Protein AF-A0A759P3F9-F1 (afdb_monomer_lite)

Foldseek 3Di:
DVVLLVLLLVLLQVLLVLCVVLFVQLNVLSNVCNVCLVVCCDPDRNQVSLLVSNLVSLVRGPLLVPALVSLLSLLLSLLVSLVDPSLDQDDDDPPDDPVRNVSSVSSNSSSLSSLVSSLVVSLVSVVVFDFQDPDPDPPPDDDPDDDDDDDPDPPDDDPVVPPPPPPPVPRHGDALVSLVSSLVSSVVSLVVVLVVDPDPVVNVVSVVSNVVSVVVSVVRNVSHDDDDDDDDPDDDQLLVVCCVPVVDSVCSVVVCVVDVDDDDD

Sequence (265 aa):
QNDVIADAASMLGDVADAFRMVDSGVSAAMRLLQGDLSVILMPPGAASDFVNALQKAWRSGDRLRGSTSDLVTMIKTMSGITLDPGLSPRGTWPTDSGSAAKQKMQRNMIAAAIRTTAISTAVHAVTTLKQPRDVPDVRGVNQPAGTGSDSDIITVMHPALDGVQTVGNGSSPPNYEDLKAIRTALNAAIDQEQLRIRDDVLFQQISVMRTDLNRDISARLAQVERTALRTPDDVLPALVLAATWYDDAGRESDILTRNPVPHPG

Radius of gyration: 24.23 Å; chains: 1; bounding box: 67×58×62 Å

Secondary structure (DSSP, 8-state):
-HHHHHHHHHHHHHHHHHHTTT-HHHHHHHHHHHHHHHHHTSTTSHHHHHHHHHHHHHHT-GGGGS-HHHHHHHHHHHHHHHT-GGGSPPPP-TTS-HHHHHHHHHHHHHHHHHHHHHHHHHHHHHHHSPPSS--S----SS----------------TTSTTS-------PPPPHHHHHHHHHHHHHHHHHHHTT---HHHHHHHHHHHHHHHHHHHHHHHHSPPP-----SS---HHHHHHHHHS-GGGHHHHHHH--SPP--

Organism: Salmonella enterica (NCBI:txid28901)

Structure (mmCIF, N/CA/C/O backbone):
data_AF-A0A759P3F9-F1
#
_entry.id   AF-A0A759P3F9-F1
#
loop_
_atom_site.group_PDB
_atom_site.id
_atom_site.type_symbol
_atom_site.label_atom_id
_atom_site.label_alt_id
_atom_site.label_comp_id
_atom_site.label_asym_id
_atom_site.label_entity_id
_atom_site.label_seq_id
_atom_site.pdbx_PDB_ins_code
_atom_site.Cartn_x
_atom_site.Cartn_y
_atom_site.Cartn_z
_atom_site.occupancy
_atom_site.B_iso_or_equiv
_atom_site.auth_seq_id
_atom_site.auth_comp_id
_atom_site.auth_asym_id
_atom_site.auth_atom_id
_atom_site.pdbx_PDB_model_num
ATOM 1 N N . GLN A 1 1 ? -12.397 -2.766 28.067 1.00 58.91 1 GLN A N 1
ATOM 2 C CA . GLN A 1 1 ? -11.221 -2.047 27.520 1.00 58.91 1 GLN A CA 1
ATOM 3 C C . GLN A 1 1 ? -10.032 -2.986 27.364 1.00 58.91 1 GLN A C 1
ATOM 5 O O . GLN A 1 1 ? -9.443 -2.966 26.294 1.00 58.91 1 GLN A O 1
ATOM 10 N N . ASN A 1 2 ? -9.746 -3.860 28.340 1.00 64.62 2 ASN A N 1
ATOM 11 C CA . ASN A 1 2 ? -8.693 -4.882 28.218 1.00 64.62 2 ASN A CA 1
ATOM 12 C C . ASN A 1 2 ? -8.802 -5.730 26.940 1.00 64.62 2 ASN A C 1
ATOM 14 O O . ASN A 1 2 ? -7.791 -5.950 26.285 1.00 64.62 2 ASN A O 1
ATOM 18 N N . ASP A 1 3 ? -10.013 -6.108 26.521 1.00 79.50 3 ASP A N 1
ATOM 19 C CA . ASP A 1 3 ? -10.189 -6.920 25.306 1.00 79.50 3 ASP A CA 1
ATOM 20 C C . ASP A 1 3 ? -9.876 -6.155 24.008 1.00 79.50 3 ASP A C 1
ATOM 22 O O . ASP A 1 3 ? -9.393 -6.737 23.045 1.00 79.50 3 ASP A O 1
ATOM 26 N N . VAL A 1 4 ? -10.081 -4.833 23.989 1.00 81.56 4 VAL A N 1
ATOM 27 C CA . VAL A 1 4 ? -9.766 -3.966 22.836 1.00 81.56 4 VAL A CA 1
ATOM 28 C C . VAL A 1 4 ? -8.261 -3.753 22.726 1.00 81.56 4 VAL A C 1
ATOM 30 O O . VAL A 1 4 ? -7.717 -3.757 21.627 1.00 81.56 4 VAL A O 1
ATOM 33 N N . ILE A 1 5 ? -7.585 -3.596 23.868 1.00 84.94 5 ILE A N 1
ATOM 34 C CA . ILE A 1 5 ? -6.123 -3.514 23.934 1.00 84.94 5 ILE A CA 1
ATOM 35 C C . ILE A 1 5 ? -5.515 -4.851 23.502 1.00 84.94 5 ILE A C 1
ATOM 37 O O . ILE A 1 5 ? -4.568 -4.852 22.727 1.00 84.94 5 ILE A O 1
ATOM 41 N N . ALA A 1 6 ? -6.081 -5.982 23.933 1.00 85.56 6 ALA A N 1
ATOM 42 C CA . ALA A 1 6 ? -5.640 -7.307 23.503 1.00 85.56 6 ALA A CA 1
ATOM 43 C C . ALA A 1 6 ? -5.858 -7.533 21.995 1.00 85.56 6 ALA A C 1
ATOM 45 O O . ALA A 1 6 ? -4.952 -8.005 21.311 1.00 85.56 6 ALA A O 1
ATOM 46 N N . ASP A 1 7 ? -7.017 -7.134 21.457 1.00 86.75 7 ASP A N 1
ATOM 47 C CA . ASP A 1 7 ? -7.291 -7.159 20.016 1.00 86.75 7 ASP A CA 1
ATOM 48 C C . ASP A 1 7 ? -6.276 -6.300 19.240 1.00 86.75 7 ASP A C 1
ATOM 50 O O . ASP A 1 7 ? -5.720 -6.744 18.237 1.00 86.75 7 ASP A O 1
ATOM 54 N N . ALA A 1 8 ? -6.011 -5.076 19.707 1.00 86.38 8 ALA A N 1
ATOM 55 C CA . ALA A 1 8 ? -5.033 -4.170 19.108 1.00 86.38 8 ALA A CA 1
ATOM 56 C C . ALA A 1 8 ? -3.604 -4.719 19.181 1.00 86.38 8 ALA A C 1
ATOM 58 O O . ALA A 1 8 ? -2.865 -4.640 18.203 1.00 86.38 8 ALA A O 1
ATOM 59 N N . ALA A 1 9 ? -3.235 -5.318 20.312 1.00 88.62 9 ALA A N 1
ATOM 60 C CA . ALA A 1 9 ? -1.939 -5.943 20.517 1.00 88.62 9 ALA A CA 1
ATOM 61 C C . ALA A 1 9 ? -1.734 -7.133 19.577 1.00 88.62 9 ALA A C 1
ATOM 63 O O . ALA A 1 9 ? -0.655 -7.270 19.008 1.00 88.62 9 ALA A O 1
ATOM 64 N N . SER A 1 10 ? -2.771 -7.952 19.372 1.00 90.69 10 SER A N 1
ATOM 65 C CA . SER A 1 10 ? -2.749 -9.043 18.394 1.00 90.69 10 SER A CA 1
ATOM 66 C C . SER A 1 10 ? -2.538 -8.507 16.980 1.00 90.69 10 SER A C 1
ATOM 68 O O . SER A 1 10 ? -1.639 -8.970 16.293 1.00 90.69 10 SER A O 1
ATOM 70 N N . MET A 1 11 ? -3.305 -7.488 16.574 1.00 92.31 11 MET A N 1
ATOM 71 C CA . MET A 1 11 ? -3.185 -6.886 15.241 1.00 92.31 11 MET A CA 1
ATOM 72 C C . MET A 1 11 ? -1.795 -6.278 15.002 1.00 92.31 11 MET A C 1
ATOM 74 O O . MET A 1 11 ? -1.227 -6.453 13.929 1.00 92.31 11 MET A O 1
ATOM 78 N N . LEU A 1 12 ? -1.215 -5.589 15.992 1.00 90.75 12 LEU A N 1
ATOM 79 C CA . LEU A 1 12 ? 0.164 -5.090 15.900 1.00 90.75 12 LEU A CA 1
ATOM 80 C C . LEU A 1 12 ? 1.202 -6.220 15.898 1.00 90.75 12 LEU A C 1
ATOM 82 O O . LEU A 1 12 ? 2.243 -6.072 15.263 1.00 90.75 12 LEU A O 1
ATOM 86 N N . GLY A 1 13 ? 0.921 -7.338 16.571 1.00 91.56 13 GLY A N 1
ATOM 87 C CA . GLY A 1 13 ? 1.729 -8.555 16.514 1.00 91.56 13 GLY A CA 1
ATOM 88 C C . GLY A 1 13 ? 1.786 -9.138 15.104 1.00 91.56 13 GLY A C 1
ATOM 89 O O . GLY A 1 13 ? 2.881 -9.353 14.589 1.00 91.56 13 GLY A O 1
ATOM 90 N N . ASP A 1 14 ? 0.630 -9.276 14.447 1.00 91.00 14 ASP A N 1
ATOM 91 C CA . ASP A 1 14 ? 0.531 -9.755 13.060 1.00 91.00 14 ASP A CA 1
ATOM 92 C C . ASP A 1 14 ? 1.350 -8.857 12.110 1.00 91.00 14 ASP A C 1
ATOM 94 O O . ASP A 1 14 ? 2.124 -9.334 11.276 1.00 91.00 14 ASP A O 1
ATOM 98 N N . VAL A 1 15 ? 1.260 -7.531 12.294 1.00 89.31 15 VAL A N 1
ATOM 99 C CA . VAL A 1 15 ? 2.082 -6.557 11.557 1.00 89.31 15 VAL A CA 1
ATOM 100 C C . VAL A 1 15 ? 3.574 -6.725 11.860 1.00 89.31 15 VAL A C 1
ATOM 102 O O . VAL A 1 15 ? 4.395 -6.734 10.941 1.00 89.31 15 VAL A O 1
ATOM 105 N N . ALA A 1 16 ? 3.953 -6.846 13.132 1.00 89.88 16 ALA A N 1
ATOM 106 C CA . ALA A 1 16 ? 5.347 -6.995 13.535 1.00 89.88 16 ALA A CA 1
ATOM 107 C C . ALA A 1 16 ? 5.973 -8.275 12.969 1.00 89.88 16 ALA A C 1
ATOM 109 O O . ALA A 1 16 ? 7.148 -8.264 12.589 1.00 89.88 16 ALA A O 1
ATOM 110 N N . ASP A 1 17 ? 5.200 -9.356 12.894 1.00 90.12 17 ASP A N 1
ATOM 111 C CA . ASP A 1 17 ? 5.633 -10.636 12.347 1.00 90.12 17 ASP A CA 1
ATOM 112 C C . ASP A 1 17 ? 5.783 -10.581 10.825 1.00 90.12 17 ASP A C 1
ATOM 114 O O . ASP A 1 17 ? 6.806 -11.041 10.310 1.00 90.12 17 ASP A O 1
ATOM 118 N N . ALA A 1 18 ? 4.869 -9.912 10.112 1.00 87.75 18 ALA A N 1
ATOM 119 C CA . ALA A 1 18 ? 5.021 -9.640 8.680 1.00 87.75 18 ALA A CA 1
ATOM 120 C C . ALA A 1 18 ? 6.309 -8.852 8.368 1.00 87.75 18 ALA A C 1
ATOM 122 O O . ALA A 1 18 ? 6.951 -9.069 7.338 1.00 87.75 18 ALA A O 1
ATOM 123 N N . PHE A 1 19 ? 6.733 -7.976 9.285 1.00 86.75 19 PHE A N 1
ATOM 124 C CA . PHE A 1 19 ? 7.971 -7.209 9.159 1.00 86.75 19 PHE A CA 1
ATOM 125 C C . PHE A 1 19 ? 9.215 -7.883 9.735 1.00 86.75 19 PHE A C 1
ATOM 127 O O . PHE A 1 19 ? 10.318 -7.415 9.477 1.00 86.75 19 PHE A O 1
ATOM 134 N N . ARG A 1 20 ? 9.105 -8.998 10.457 1.00 87.31 20 ARG A N 1
ATOM 135 C CA . ARG A 1 20 ? 10.230 -9.574 11.214 1.00 87.31 20 ARG A CA 1
ATOM 136 C C . ARG A 1 20 ? 11.453 -9.913 10.359 1.00 87.31 20 ARG A C 1
ATOM 138 O O . ARG A 1 20 ? 12.580 -9.737 10.810 1.00 87.31 20 ARG A O 1
ATOM 145 N N . MET A 1 21 ? 11.231 -10.414 9.145 1.00 83.88 21 MET A N 1
ATOM 146 C CA . MET A 1 21 ? 12.299 -10.722 8.181 1.00 83.88 21 MET A CA 1
ATOM 147 C C . MET A 1 21 ? 12.539 -9.589 7.177 1.00 83.88 21 MET A C 1
ATOM 149 O O . MET A 1 21 ? 13.545 -9.591 6.470 1.00 83.88 21 MET A O 1
ATOM 153 N N . VAL A 1 22 ? 11.614 -8.629 7.108 1.00 83.31 22 VAL A N 1
ATOM 154 C CA . VAL A 1 22 ? 11.607 -7.567 6.101 1.00 83.31 22 VAL A CA 1
ATOM 155 C C . VAL A 1 22 ? 12.254 -6.304 6.635 1.00 83.31 22 VAL A C 1
ATOM 157 O O . VAL A 1 22 ? 13.088 -5.750 5.945 1.00 83.31 22 VAL A O 1
ATOM 160 N N . ASP A 1 23 ? 11.933 -5.853 7.843 1.00 84.31 23 ASP A N 1
ATOM 161 C CA . ASP A 1 23 ? 12.536 -4.684 8.481 1.00 84.31 23 ASP A CA 1
ATOM 162 C C . ASP A 1 23 ? 12.477 -4.834 10.010 1.00 84.31 23 ASP A C 1
ATOM 164 O O . ASP A 1 23 ? 11.413 -4.763 10.636 1.00 84.31 23 ASP A O 1
ATOM 168 N N . SER A 1 24 ? 13.643 -5.049 10.623 1.00 86.06 24 SER A N 1
ATOM 169 C CA . SER A 1 24 ? 13.759 -5.218 12.072 1.00 86.06 24 SER A CA 1
ATOM 170 C C . SER A 1 24 ? 13.406 -3.951 12.852 1.00 86.06 24 SER A C 1
ATOM 172 O O . SER A 1 24 ? 12.931 -4.068 13.980 1.00 86.06 24 SER A O 1
ATOM 174 N N . GLY A 1 25 ? 13.602 -2.763 12.271 1.00 84.56 25 GLY A N 1
ATOM 175 C CA . GLY A 1 25 ? 13.276 -1.478 12.888 1.00 84.56 25 GLY A CA 1
ATOM 176 C C . GLY A 1 25 ? 11.768 -1.259 12.992 1.00 84.56 25 GLY A C 1
ATOM 177 O O . GLY A 1 25 ? 11.270 -0.909 14.064 1.00 84.56 25 GLY A O 1
ATOM 178 N N . VAL A 1 26 ? 11.017 -1.554 11.924 1.00 85.12 26 VAL A N 1
ATOM 179 C CA . VAL A 1 26 ? 9.541 -1.537 11.953 1.00 85.12 26 VAL A CA 1
ATOM 180 C C . VAL A 1 26 ? 9.016 -2.608 12.908 1.00 85.12 26 VAL A C 1
ATOM 182 O O . VAL A 1 26 ? 8.188 -2.312 13.765 1.00 85.12 26 VAL A O 1
ATOM 185 N N . SER A 1 27 ? 9.521 -3.844 12.819 1.00 88.12 27 SER A N 1
ATOM 186 C CA . SER A 1 27 ? 9.087 -4.945 13.694 1.00 88.12 27 SER A CA 1
ATOM 187 C C . SER A 1 27 ? 9.303 -4.622 15.182 1.00 88.12 27 SER A C 1
ATOM 189 O O . SER A 1 27 ? 8.401 -4.808 16.003 1.00 88.12 27 SER A O 1
ATOM 191 N N . ALA A 1 28 ? 10.468 -4.068 15.537 1.00 88.19 28 ALA A N 1
ATOM 192 C CA . ALA A 1 28 ? 10.765 -3.637 16.900 1.00 88.19 28 ALA A CA 1
ATOM 193 C C . ALA A 1 28 ? 9.853 -2.489 17.353 1.00 88.19 28 ALA A C 1
ATOM 195 O O . ALA A 1 28 ? 9.310 -2.541 18.456 1.00 88.19 28 ALA A O 1
ATOM 196 N N . ALA A 1 29 ? 9.627 -1.485 16.503 1.00 87.38 29 ALA A N 1
ATOM 197 C CA . ALA A 1 29 ? 8.750 -0.371 16.837 1.00 87.38 29 ALA A CA 1
ATOM 198 C C . ALA A 1 29 ? 7.292 -0.805 17.032 1.00 87.38 29 ALA A C 1
ATOM 200 O O . ALA A 1 29 ? 6.650 -0.341 17.970 1.00 87.38 29 ALA A O 1
ATOM 201 N N . MET A 1 30 ? 6.782 -1.745 16.234 1.00 89.44 30 MET A N 1
ATOM 202 C CA . MET A 1 30 ? 5.432 -2.295 16.415 1.00 89.44 30 MET A CA 1
ATOM 203 C C . MET A 1 30 ? 5.282 -3.046 17.743 1.00 89.44 30 MET A C 1
ATOM 205 O O . MET A 1 30 ? 4.256 -2.914 18.408 1.00 89.44 30 MET A O 1
ATOM 209 N N . ARG A 1 31 ? 6.322 -3.764 18.187 1.00 88.94 31 ARG A N 1
ATOM 210 C CA . ARG A 1 31 ? 6.348 -4.402 19.517 1.00 88.94 31 ARG A CA 1
ATOM 211 C C . ARG A 1 31 ? 6.422 -3.391 20.659 1.00 88.94 31 ARG A C 1
ATOM 213 O O . ARG A 1 31 ? 5.829 -3.613 21.709 1.00 88.94 31 ARG A O 1
ATOM 220 N N . LEU A 1 32 ? 7.125 -2.276 20.463 1.00 89.69 32 LEU A N 1
ATOM 221 C CA . LEU A 1 32 ? 7.127 -1.178 21.432 1.00 89.69 32 LEU A CA 1
ATOM 222 C C . LEU A 1 32 ? 5.743 -0.532 21.528 1.00 89.69 32 LEU A C 1
ATOM 224 O O . LEU A 1 32 ? 5.233 -0.358 22.631 1.00 89.69 32 LEU A O 1
ATOM 228 N N . LEU A 1 33 ? 5.100 -0.263 20.386 1.00 88.38 33 LEU A N 1
ATOM 229 C CA . LEU A 1 33 ? 3.724 0.231 20.354 1.00 88.38 33 LEU A CA 1
ATOM 230 C C . LEU A 1 33 ? 2.762 -0.725 21.053 1.00 88.38 33 LEU A C 1
ATOM 232 O O . LEU A 1 33 ? 1.918 -0.266 21.811 1.00 88.38 33 LEU A O 1
ATOM 236 N N . GLN A 1 34 ? 2.917 -2.038 20.852 1.00 87.31 34 GLN A N 1
ATOM 237 C CA . GLN A 1 34 ? 2.129 -3.061 21.540 1.00 87.31 34 GLN A CA 1
ATOM 238 C C . GLN A 1 34 ? 2.201 -2.919 23.071 1.00 87.31 34 GLN A C 1
ATOM 240 O O . GLN A 1 34 ? 1.184 -3.086 23.742 1.00 87.31 34 GLN A O 1
ATOM 245 N N . GLY A 1 35 ? 3.376 -2.588 23.617 1.00 84.44 35 GLY A N 1
ATOM 246 C CA . GLY A 1 35 ? 3.566 -2.348 25.050 1.00 84.44 35 GLY A CA 1
ATOM 247 C C . GLY A 1 35 ? 2.928 -1.050 25.560 1.00 84.44 35 GLY A C 1
ATOM 248 O O . GLY A 1 35 ? 2.527 -0.995 26.720 1.00 84.44 35 GLY A O 1
ATOM 249 N N . ASP A 1 36 ? 2.791 -0.040 24.698 1.00 84.31 36 ASP A N 1
ATOM 250 C CA . ASP A 1 36 ? 2.299 1.306 25.044 1.00 84.31 36 ASP A CA 1
ATOM 251 C C . ASP A 1 36 ? 0.819 1.543 24.664 1.00 84.31 36 ASP A C 1
ATOM 253 O O . ASP A 1 36 ? 0.254 2.619 24.868 1.00 84.31 36 ASP A O 1
ATOM 257 N N . LEU A 1 37 ? 0.140 0.520 24.130 1.00 82.50 37 LEU A N 1
ATOM 258 C CA . LEU A 1 37 ? -1.255 0.608 23.677 1.00 82.50 37 LEU A CA 1
ATOM 259 C C . LEU A 1 37 ? -2.223 1.113 24.754 1.00 82.50 37 LEU A C 1
ATOM 261 O O . LEU A 1 37 ? -3.206 1.776 24.427 1.00 82.50 37 LEU A O 1
ATOM 265 N N . SER A 1 38 ? -1.977 0.788 26.025 1.00 75.88 3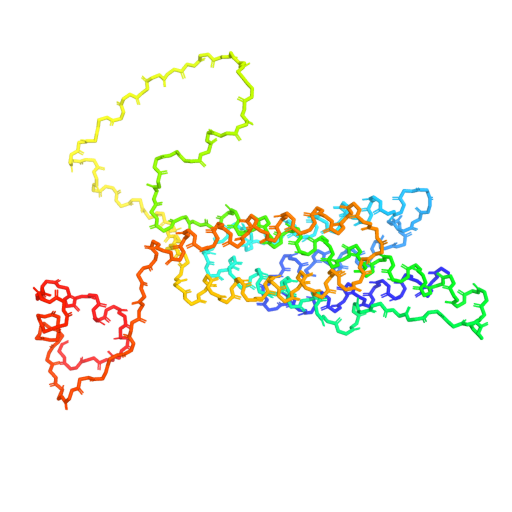8 SER A N 1
ATOM 266 C CA . SER A 1 38 ? -2.842 1.206 27.134 1.00 75.88 38 SER A CA 1
ATOM 267 C C . SER A 1 38 ? -2.820 2.719 27.359 1.00 75.88 38 SER A C 1
ATOM 269 O O . SER A 1 38 ? -3.850 3.287 27.716 1.00 75.88 38 SER A O 1
ATOM 271 N N . VAL A 1 39 ? -1.679 3.365 27.113 1.00 75.00 39 VAL A N 1
ATOM 272 C CA . VAL A 1 39 ? -1.500 4.816 27.231 1.00 75.00 39 VAL A CA 1
ATOM 273 C C . VAL A 1 39 ? -2.056 5.506 25.991 1.00 75.00 39 VAL A C 1
ATOM 275 O O . VAL A 1 39 ? -2.814 6.466 26.096 1.00 75.00 39 VAL A O 1
ATOM 278 N N . ILE A 1 40 ? -1.738 4.966 24.813 1.00 75.56 40 ILE A N 1
ATOM 279 C CA . ILE A 1 40 ? -2.086 5.560 23.519 1.00 75.56 40 ILE A CA 1
ATOM 280 C C . ILE A 1 40 ? -3.593 5.499 23.241 1.00 75.56 40 ILE A C 1
ATOM 282 O O . ILE A 1 40 ? -4.143 6.408 22.629 1.00 75.56 40 ILE A O 1
ATOM 286 N N . LEU A 1 41 ? -4.286 4.445 23.684 1.00 74.50 41 LEU A N 1
ATOM 287 C CA . LEU A 1 41 ? -5.728 4.282 23.458 1.00 74.50 41 LEU A CA 1
ATOM 288 C C . LEU A 1 41 ? -6.598 4.888 24.574 1.00 74.50 41 LEU A C 1
ATOM 290 O O . LEU A 1 41 ? -7.820 4.694 24.575 1.00 74.50 41 LEU A O 1
ATOM 294 N N . MET A 1 42 ? -6.009 5.630 25.518 1.00 68.56 42 MET A N 1
ATOM 295 C CA . MET A 1 42 ? -6.760 6.287 26.585 1.00 68.56 42 MET A CA 1
ATOM 296 C C . MET A 1 42 ? -7.476 7.552 26.053 1.00 68.56 42 MET A C 1
ATOM 298 O O . MET A 1 42 ? -6.865 8.374 25.367 1.00 68.56 42 MET A O 1
ATOM 302 N N . PRO A 1 43 ? -8.783 7.749 26.323 1.00 60.59 43 PRO A N 1
ATOM 303 C CA . PRO A 1 43 ? -9.481 8.984 25.953 1.00 60.59 43 PRO A CA 1
ATOM 304 C C . PRO A 1 43 ? -8.848 10.201 26.652 1.00 60.59 43 PRO A C 1
ATOM 306 O O . PRO A 1 43 ? -8.463 10.062 27.815 1.00 60.59 43 PRO A O 1
ATOM 309 N N . PRO A 1 44 ? -8.781 11.393 26.018 1.00 48.69 44 PRO A N 1
ATOM 310 C CA . PRO A 1 44 ? -9.586 11.842 24.872 1.00 48.69 44 PRO A CA 1
ATOM 311 C C . PRO A 1 44 ? -8.862 11.918 23.503 1.00 48.69 44 PRO A C 1
ATOM 313 O O . PRO A 1 44 ? -9.500 12.306 22.528 1.00 48.69 44 PRO A O 1
ATOM 316 N N . GLY A 1 45 ? -7.579 11.536 23.401 1.00 55.34 45 GLY A N 1
ATOM 317 C CA . GLY A 1 45 ? -6.744 11.651 22.179 1.00 55.34 45 GLY A CA 1
ATOM 318 C C . GLY A 1 45 ? -6.558 10.366 21.348 1.00 55.34 45 GLY A C 1
ATOM 319 O O . GLY A 1 45 ? -5.843 10.358 20.346 1.00 55.34 45 GLY A O 1
ATOM 320 N N . ALA A 1 46 ? -7.231 9.277 21.735 1.00 64.38 46 ALA A N 1
ATOM 321 C CA . ALA A 1 46 ? -6.894 7.897 21.365 1.00 64.38 46 ALA A CA 1
ATOM 322 C C . ALA A 1 46 ? -6.710 7.584 19.864 1.00 64.38 46 ALA A C 1
ATOM 324 O O . ALA A 1 46 ? -5.971 6.668 19.517 1.00 64.38 46 ALA A O 1
ATOM 325 N N . ALA A 1 47 ? -7.386 8.297 18.957 1.00 67.00 47 ALA A N 1
ATOM 326 C CA . ALA A 1 47 ? -7.296 8.013 17.522 1.00 67.00 47 ALA A CA 1
ATOM 327 C C . ALA A 1 47 ? -6.100 8.706 16.850 1.00 67.00 47 ALA A C 1
ATOM 329 O O . ALA A 1 47 ? -5.376 8.071 16.084 1.00 67.00 47 ALA A O 1
ATOM 330 N N . SER A 1 48 ? -5.872 9.993 17.134 1.00 77.81 48 SER A N 1
ATOM 331 C CA . SER A 1 48 ? -4.760 10.749 16.546 1.00 77.81 48 SER A CA 1
ATOM 332 C C . SER A 1 48 ? -3.420 10.279 17.090 1.00 77.81 48 SER A C 1
ATOM 334 O O . SER A 1 48 ? -2.479 10.108 16.320 1.00 77.81 48 SER A O 1
ATOM 336 N N . ASP A 1 49 ? -3.347 10.013 18.394 1.00 81.88 49 ASP A N 1
ATOM 337 C CA . ASP A 1 49 ? -2.111 9.575 19.041 1.00 81.88 49 ASP A CA 1
ATOM 338 C C . ASP A 1 49 ? -1.716 8.180 18.563 1.00 81.88 49 ASP A C 1
ATOM 340 O O . ASP A 1 49 ? -0.553 7.947 18.234 1.00 81.88 49 ASP A O 1
ATOM 344 N N . PHE A 1 50 ? -2.697 7.289 18.387 1.00 83.62 50 PHE A N 1
ATOM 345 C CA . PHE A 1 50 ? -2.476 5.978 17.784 1.00 83.62 50 PHE A CA 1
ATOM 346 C C . PHE A 1 50 ? -1.960 6.076 16.349 1.00 83.62 50 PHE A C 1
ATOM 348 O O . PHE A 1 50 ? -0.956 5.450 16.013 1.00 83.62 50 PHE A O 1
ATOM 355 N N . VAL A 1 51 ? -2.596 6.891 15.503 1.00 85.50 51 VAL A N 1
ATOM 356 C CA . VAL A 1 51 ? -2.156 7.083 14.113 1.00 85.50 51 VAL A CA 1
ATOM 357 C C . VAL A 1 51 ? -0.755 7.692 14.056 1.00 85.50 51 VAL A C 1
ATOM 359 O O . VAL A 1 51 ? 0.071 7.233 13.270 1.00 85.50 51 VAL A O 1
ATOM 362 N N . ASN A 1 52 ? -0.450 8.679 14.898 1.00 85.62 52 ASN A N 1
ATOM 363 C CA . ASN A 1 52 ? 0.872 9.305 14.961 1.00 85.62 52 ASN A CA 1
ATOM 364 C C . ASN A 1 52 ? 1.949 8.313 15.407 1.00 85.62 52 ASN A C 1
ATOM 366 O O . ASN A 1 52 ? 3.021 8.244 14.803 1.00 85.62 52 ASN A O 1
ATOM 370 N N . ALA A 1 53 ? 1.658 7.522 16.439 1.00 85.88 53 ALA A N 1
ATOM 371 C CA . ALA A 1 53 ? 2.559 6.497 16.941 1.00 85.88 53 ALA A CA 1
ATOM 372 C C . ALA A 1 53 ? 2.811 5.421 15.875 1.00 85.88 53 ALA A C 1
ATOM 374 O O . ALA A 1 53 ? 3.957 5.056 15.615 1.00 85.88 53 ALA A O 1
ATOM 375 N N . LEU A 1 54 ? 1.758 5.005 15.170 1.00 86.75 54 LEU A N 1
ATOM 376 C CA . LEU A 1 54 ? 1.838 4.055 14.072 1.00 86.75 54 LEU A CA 1
ATOM 377 C C . LEU A 1 54 ? 2.654 4.600 12.892 1.00 86.75 54 LEU A C 1
ATOM 379 O O . LEU A 1 54 ? 3.563 3.937 12.403 1.00 86.75 54 LEU A O 1
ATOM 383 N N . GLN A 1 55 ? 2.406 5.841 12.476 1.00 87.25 55 GLN A N 1
ATOM 384 C CA . GLN A 1 55 ? 3.205 6.520 11.457 1.00 87.25 55 GLN A CA 1
ATOM 385 C C . GLN A 1 55 ? 4.679 6.656 11.856 1.00 87.25 55 GLN A C 1
ATOM 387 O O . GLN A 1 55 ? 5.563 6.570 11.002 1.00 87.25 55 GLN A O 1
ATOM 392 N N . LYS A 1 56 ? 4.964 6.879 13.142 1.00 86.12 56 LYS A N 1
ATOM 393 C CA . LYS A 1 56 ? 6.331 6.918 13.664 1.00 86.12 56 LYS A CA 1
ATOM 394 C C . LYS A 1 56 ? 6.988 5.537 13.612 1.00 86.12 56 LYS A C 1
ATOM 396 O O . LYS A 1 56 ? 8.142 5.459 13.207 1.00 86.12 56 LYS A O 1
ATOM 401 N N . ALA A 1 57 ? 6.258 4.473 13.951 1.00 87.38 57 ALA A N 1
ATOM 402 C CA . ALA A 1 57 ? 6.741 3.095 13.853 1.00 87.38 57 ALA A CA 1
ATOM 403 C C . ALA A 1 57 ? 6.951 2.638 12.406 1.00 87.38 57 ALA A C 1
ATOM 405 O O . ALA A 1 57 ? 7.898 1.916 12.119 1.00 87.38 57 ALA A O 1
ATOM 406 N N . TRP A 1 58 ? 6.127 3.100 11.464 1.00 85.19 58 TRP A N 1
ATOM 407 C CA . TRP A 1 58 ? 6.422 2.894 10.050 1.00 85.19 58 TRP A CA 1
ATOM 408 C C . TRP A 1 58 ? 7.734 3.580 9.667 1.00 85.19 58 TRP A C 1
ATOM 410 O O . TRP A 1 58 ? 8.590 2.963 9.045 1.00 85.19 58 TRP A O 1
ATOM 420 N N . ARG A 1 59 ? 7.923 4.836 10.096 1.00 80.38 59 ARG A N 1
ATOM 421 C CA . ARG A 1 59 ? 9.113 5.647 9.787 1.00 80.38 59 ARG A CA 1
ATOM 422 C C . ARG A 1 59 ? 10.403 5.198 10.471 1.00 80.38 59 ARG A C 1
ATOM 424 O O . ARG A 1 59 ? 11.467 5.635 10.041 1.00 80.38 59 ARG A O 1
ATOM 431 N N . SER A 1 60 ? 10.330 4.369 11.509 1.00 82.44 60 SER A N 1
ATOM 432 C CA . SER A 1 60 ? 11.516 3.823 12.176 1.00 82.44 60 SER A CA 1
ATOM 433 C C . SER A 1 60 ? 12.163 2.670 11.412 1.00 82.44 60 SER A C 1
ATOM 435 O O . SER A 1 60 ? 13.173 2.152 11.874 1.00 82.44 60 SER A O 1
ATOM 437 N N . GLY A 1 61 ? 11.588 2.248 10.282 1.00 71.75 61 GLY A N 1
ATOM 438 C CA . GLY A 1 61 ? 12.209 1.262 9.410 1.00 71.75 61 GLY A CA 1
ATOM 439 C C . GLY A 1 61 ? 13.496 1.779 8.783 1.00 71.75 61 GLY A C 1
ATOM 440 O O . GLY A 1 61 ? 13.499 2.821 8.122 1.00 71.75 61 GLY A O 1
ATOM 441 N N . ASP A 1 62 ? 14.580 1.026 8.940 1.00 59.53 62 ASP A N 1
ATOM 442 C CA . ASP A 1 62 ? 15.881 1.357 8.351 1.00 59.53 62 ASP A CA 1
ATOM 443 C C . ASP A 1 62 ? 15.845 1.246 6.815 1.00 59.53 62 ASP A C 1
ATOM 445 O O . ASP A 1 62 ? 16.560 1.958 6.103 1.00 59.53 62 ASP A O 1
ATOM 449 N N . ARG A 1 63 ? 14.945 0.413 6.270 1.00 61.34 63 ARG A N 1
ATOM 450 C CA . ARG A 1 63 ? 14.805 0.176 4.825 1.00 61.34 63 ARG A CA 1
ATOM 451 C C . ARG A 1 63 ? 14.036 1.248 4.071 1.00 61.34 63 ARG A C 1
ATOM 453 O O . ARG A 1 63 ? 14.135 1.298 2.848 1.00 61.34 63 ARG A O 1
ATOM 460 N N . LEU A 1 64 ? 13.384 2.180 4.771 1.00 56.25 64 LEU A N 1
ATOM 461 C CA . LEU A 1 64 ? 12.833 3.401 4.164 1.00 56.25 64 LEU A CA 1
ATOM 462 C C . LEU A 1 64 ? 13.912 4.314 3.565 1.00 56.25 64 LEU A C 1
ATOM 464 O O . LEU A 1 64 ? 13.593 5.234 2.814 1.00 56.25 64 LEU A O 1
ATOM 468 N N . ARG A 1 65 ? 15.180 4.081 3.918 1.00 57.25 65 ARG A N 1
ATOM 469 C CA . ARG A 1 65 ? 16.345 4.841 3.446 1.00 57.25 65 ARG A CA 1
ATOM 470 C C . ARG A 1 65 ? 17.338 3.976 2.659 1.00 57.25 65 ARG A C 1
ATOM 472 O O . ARG A 1 65 ? 18.408 4.462 2.309 1.00 57.25 65 ARG A O 1
ATOM 479 N N . GLY A 1 66 ? 16.998 2.703 2.440 1.00 64.44 66 GLY A N 1
ATOM 480 C CA . GLY A 1 66 ? 17.876 1.682 1.870 1.00 64.44 66 GLY A CA 1
ATOM 481 C C . GLY A 1 66 ? 17.880 1.634 0.341 1.00 64.44 66 GLY A C 1
ATOM 482 O O . GLY A 1 66 ? 17.562 2.606 -0.347 1.00 64.44 66 GLY A O 1
ATOM 483 N N . SER A 1 67 ? 18.256 0.474 -0.202 1.00 75.06 67 SER A N 1
ATOM 484 C CA . SER A 1 67 ? 18.288 0.246 -1.647 1.00 75.06 67 SER A CA 1
ATOM 485 C C . SER A 1 67 ? 16.878 0.219 -2.251 1.00 75.06 67 SER A C 1
ATOM 487 O O . SER A 1 67 ? 15.875 0.022 -1.566 1.00 75.06 67 SER A O 1
ATOM 489 N N . THR A 1 68 ? 16.774 0.358 -3.572 1.00 79.44 68 THR A N 1
ATOM 490 C CA . THR A 1 68 ? 15.491 0.249 -4.277 1.00 79.44 68 THR A CA 1
ATOM 491 C C . THR A 1 68 ? 14.809 -1.101 -4.052 1.00 79.44 68 THR A C 1
ATOM 493 O O . THR A 1 68 ? 13.592 -1.140 -3.899 1.00 79.44 68 THR A O 1
ATOM 496 N N . SER A 1 69 ? 15.576 -2.191 -3.960 1.00 81.12 69 SER A N 1
ATOM 497 C CA . SER A 1 69 ? 15.046 -3.524 -3.645 1.00 81.12 69 SER A CA 1
ATOM 498 C C . SER A 1 69 ? 14.415 -3.577 -2.248 1.00 81.12 69 SER A C 1
ATOM 500 O O . SER A 1 69 ? 13.336 -4.150 -2.063 1.00 81.12 69 SER A O 1
ATOM 502 N N . ASP A 1 70 ? 15.037 -2.909 -1.271 1.00 82.00 70 ASP A N 1
ATOM 503 C CA . ASP A 1 70 ? 14.501 -2.811 0.087 1.00 82.00 70 ASP A CA 1
ATOM 504 C C . ASP A 1 70 ? 13.176 -2.035 0.106 1.00 82.00 70 ASP A C 1
ATOM 506 O O . ASP A 1 70 ? 12.196 -2.499 0.692 1.00 82.00 70 ASP A O 1
ATOM 510 N N . LEU A 1 71 ? 13.110 -0.903 -0.608 1.00 84.00 71 LEU A N 1
ATOM 511 C CA . LEU A 1 71 ? 11.882 -0.112 -0.747 1.00 84.00 71 LEU A CA 1
ATOM 512 C C . LEU A 1 71 ? 10.764 -0.905 -1.438 1.00 84.00 71 LEU A C 1
ATOM 514 O O . LEU A 1 71 ? 9.628 -0.890 -0.970 1.00 84.00 71 LEU A O 1
ATOM 518 N N . VAL A 1 72 ? 11.071 -1.633 -2.517 1.00 87.88 72 VAL A N 1
ATOM 519 C CA . VAL A 1 72 ? 10.103 -2.493 -3.221 1.00 87.88 72 VAL A CA 1
ATOM 520 C C . VAL A 1 72 ? 9.564 -3.581 -2.291 1.00 87.88 72 VAL A C 1
ATOM 522 O O . VAL A 1 72 ? 8.352 -3.803 -2.240 1.00 87.88 72 VAL A O 1
ATOM 525 N N . THR A 1 73 ? 10.447 -4.254 -1.550 1.00 89.12 73 THR A N 1
ATOM 526 C CA . THR A 1 73 ? 10.065 -5.312 -0.603 1.00 89.12 73 THR A CA 1
ATOM 527 C C . THR A 1 73 ? 9.155 -4.752 0.481 1.00 89.12 73 THR A C 1
ATOM 529 O O . THR A 1 73 ? 8.088 -5.301 0.739 1.00 89.12 73 THR A O 1
ATOM 532 N N . MET A 1 74 ? 9.519 -3.608 1.054 1.00 87.81 74 MET A N 1
ATOM 533 C CA . MET A 1 74 ? 8.712 -2.927 2.056 1.00 87.81 74 MET A CA 1
ATOM 534 C C . MET A 1 74 ? 7.336 -2.518 1.511 1.00 87.81 74 MET A C 1
ATOM 536 O O . MET A 1 74 ? 6.332 -2.813 2.153 1.00 87.81 74 MET A O 1
ATOM 540 N N . ILE A 1 75 ? 7.254 -1.916 0.318 1.00 89.88 75 ILE A N 1
ATOM 541 C CA . ILE A 1 75 ? 5.976 -1.552 -0.321 1.00 89.88 75 ILE A CA 1
ATOM 542 C C . ILE A 1 75 ? 5.073 -2.784 -0.482 1.00 89.88 75 ILE A C 1
ATOM 544 O O . ILE A 1 75 ? 3.883 -2.727 -0.161 1.00 89.88 75 ILE A O 1
ATOM 548 N N . LYS A 1 76 ? 5.637 -3.910 -0.939 1.00 91.25 76 LYS A N 1
ATOM 549 C CA . LYS A 1 76 ? 4.910 -5.181 -1.086 1.00 91.25 76 LYS A CA 1
ATOM 550 C C . LYS A 1 76 ? 4.416 -5.703 0.264 1.00 91.25 76 LYS A C 1
ATOM 552 O O . LYS A 1 76 ? 3.251 -6.076 0.366 1.00 91.25 76 LYS A O 1
ATOM 557 N N . THR A 1 77 ? 5.248 -5.674 1.303 1.00 91.50 77 THR A N 1
ATOM 558 C CA . THR A 1 77 ? 4.867 -6.114 2.654 1.00 91.50 77 THR A CA 1
ATOM 559 C C . THR A 1 77 ? 3.762 -5.241 3.245 1.00 91.50 77 THR A C 1
ATOM 561 O O . THR A 1 77 ? 2.765 -5.769 3.732 1.00 91.50 77 THR A O 1
ATOM 564 N N . MET A 1 78 ? 3.875 -3.911 3.137 1.00 90.62 78 MET A N 1
ATOM 565 C CA . MET A 1 78 ? 2.839 -2.978 3.602 1.00 90.62 78 MET A CA 1
ATOM 566 C C . MET A 1 78 ? 1.511 -3.213 2.890 1.00 90.62 78 MET A C 1
ATOM 568 O O . MET A 1 78 ? 0.473 -3.281 3.541 1.00 90.62 78 MET A O 1
ATOM 572 N N . SER A 1 79 ? 1.546 -3.385 1.567 1.00 91.12 79 SER A N 1
ATOM 573 C CA . SER A 1 79 ? 0.370 -3.729 0.771 1.00 91.12 79 SER A CA 1
ATOM 574 C C . SER A 1 79 ? -0.236 -5.073 1.1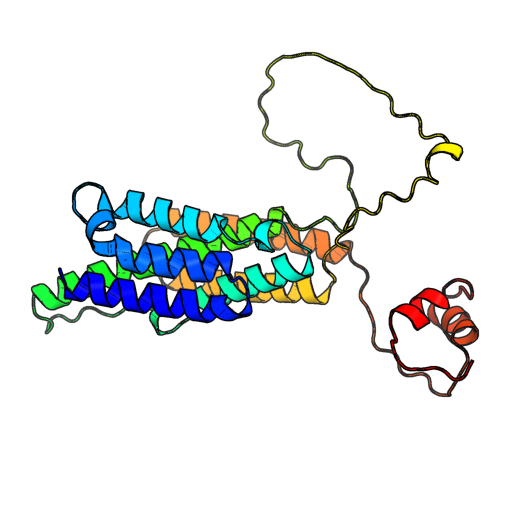97 1.00 91.12 79 SER A C 1
ATOM 576 O O . SER A 1 79 ? -1.447 -5.149 1.406 1.00 91.12 79 SER A O 1
ATOM 578 N N . GLY A 1 80 ? 0.587 -6.104 1.410 1.00 90.94 80 GLY A N 1
ATOM 579 C CA . GLY A 1 80 ? 0.143 -7.432 1.839 1.00 90.94 80 GLY A CA 1
ATOM 580 C C . GLY A 1 80 ? -0.574 -7.425 3.189 1.00 90.94 80 GLY A C 1
ATOM 581 O O . GLY A 1 80 ? -1.625 -8.044 3.326 1.00 90.94 80 GLY A O 1
ATOM 582 N N . ILE A 1 81 ? 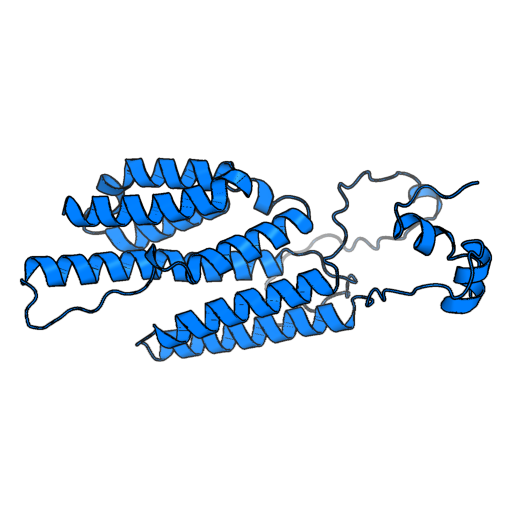-0.082 -6.647 4.155 1.00 91.19 81 ILE A N 1
ATOM 583 C CA . ILE A 1 81 ? -0.708 -6.510 5.480 1.00 91.19 81 ILE A CA 1
ATOM 584 C C . ILE A 1 81 ? -2.142 -5.983 5.376 1.00 91.19 81 ILE A C 1
ATOM 586 O O . ILE A 1 81 ? -3.019 -6.417 6.113 1.00 91.19 81 ILE A O 1
ATOM 590 N N . THR A 1 82 ? -2.442 -5.094 4.427 1.00 89.62 82 THR A N 1
ATOM 591 C CA . THR A 1 82 ? -3.816 -4.573 4.265 1.00 89.62 82 THR A CA 1
ATOM 592 C C . THR A 1 82 ? -4.838 -5.634 3.845 1.00 89.62 82 THR A C 1
ATOM 594 O O . THR A 1 82 ? -6.050 -5.466 4.049 1.00 89.62 82 THR A O 1
ATOM 597 N N . LEU A 1 83 ? -4.346 -6.727 3.265 1.00 90.31 83 LEU A N 1
ATOM 598 C CA . LEU A 1 83 ? -5.123 -7.876 2.824 1.00 90.31 83 LEU A CA 1
ATOM 599 C C . LEU A 1 83 ? -5.191 -8.969 3.899 1.00 90.31 83 LEU A C 1
ATOM 601 O O . LEU A 1 83 ? -5.915 -9.946 3.715 1.00 90.31 83 LEU A O 1
ATOM 605 N N . ASP A 1 84 ? -4.488 -8.796 5.020 1.00 90.25 84 ASP A N 1
ATOM 606 C CA . ASP A 1 84 ? -4.436 -9.783 6.087 1.00 90.25 84 ASP A CA 1
ATOM 607 C C . ASP A 1 84 ? -5.833 -10.027 6.710 1.00 90.25 84 ASP A C 1
ATOM 609 O O . ASP A 1 84 ? -6.571 -9.074 7.021 1.00 90.25 84 ASP A O 1
ATOM 613 N N . PRO A 1 85 ? -6.241 -11.297 6.907 1.00 86.25 85 PRO A N 1
ATOM 614 C CA . PRO A 1 85 ? -7.520 -11.628 7.531 1.00 86.25 85 PRO A CA 1
ATOM 615 C C . PRO A 1 85 ? -7.672 -11.101 8.966 1.00 86.25 85 PRO A C 1
ATOM 617 O O . PRO A 1 85 ? -8.784 -10.751 9.367 1.00 86.25 85 PRO A O 1
ATOM 620 N N . GLY A 1 86 ? -6.584 -11.004 9.734 1.00 85.69 86 GLY A N 1
ATOM 621 C CA . GLY A 1 86 ? -6.553 -10.472 11.099 1.00 85.69 86 GLY A CA 1
ATOM 622 C C . GLY A 1 86 ? -6.951 -8.998 11.177 1.00 85.69 86 GLY A C 1
ATOM 623 O O . GLY A 1 86 ? -7.605 -8.581 12.143 1.00 85.69 86 GLY A O 1
ATOM 624 N N . LEU A 1 87 ? -6.670 -8.245 10.107 1.00 88.12 87 LEU A N 1
ATOM 625 C CA . LEU A 1 87 ? -7.049 -6.842 9.933 1.00 88.12 87 LEU A CA 1
ATOM 626 C C . LEU A 1 87 ? -8.368 -6.645 9.177 1.00 88.12 87 LEU A C 1
ATOM 628 O O . LEU A 1 87 ? -8.752 -5.503 8.920 1.00 88.12 87 LEU A O 1
ATOM 632 N N . SER A 1 88 ? -9.090 -7.700 8.800 1.00 88.12 88 SER A N 1
ATOM 633 C CA . SER A 1 88 ? -10.352 -7.537 8.071 1.00 88.12 88 SER A CA 1
ATOM 634 C C . SER A 1 88 ? -11.500 -7.073 8.986 1.00 88.12 88 SER A C 1
ATOM 636 O O . SER A 1 88 ? -11.598 -7.530 10.129 1.00 88.12 88 SER A O 1
ATOM 638 N N . PRO A 1 89 ? -12.395 -6.174 8.515 1.00 86.19 89 PRO A N 1
ATOM 639 C CA . PRO A 1 89 ? -13.515 -5.698 9.322 1.00 86.19 89 PRO A CA 1
ATOM 640 C C . PRO A 1 89 ? -14.422 -6.840 9.784 1.00 86.19 89 PRO A C 1
ATOM 642 O O . PRO A 1 89 ? -14.810 -7.705 8.999 1.00 86.19 89 PRO A O 1
ATOM 645 N N . ARG A 1 90 ? -14.810 -6.815 11.059 1.00 85.62 90 ARG A N 1
ATOM 646 C CA . ARG A 1 90 ? -15.744 -7.776 11.650 1.00 85.62 90 ARG A CA 1
ATOM 647 C C . ARG A 1 90 ? -17.159 -7.215 11.683 1.00 85.62 90 ARG A C 1
ATOM 649 O O . ARG A 1 90 ? -17.378 -6.093 12.136 1.00 85.62 90 ARG A O 1
ATOM 656 N N . GLY A 1 91 ? -18.125 -8.017 11.239 1.00 83.25 91 GLY A N 1
ATOM 657 C CA . GLY A 1 91 ? -19.543 -7.671 11.312 1.00 83.25 91 GLY A CA 1
ATOM 658 C C . GLY A 1 91 ? -20.038 -7.559 12.758 1.00 83.25 91 GLY A C 1
ATOM 659 O O . GLY A 1 91 ? -19.690 -8.380 13.612 1.00 83.25 91 GLY A O 1
ATOM 660 N N . THR A 1 92 ? -20.857 -6.542 13.020 1.00 84.56 92 THR A N 1
ATOM 661 C CA . THR A 1 92 ? -21.651 -6.415 14.249 1.00 84.56 92 THR A CA 1
ATOM 662 C C . THR A 1 92 ? -23.049 -6.954 13.984 1.00 84.56 92 THR A C 1
ATOM 664 O O . THR A 1 92 ? -23.696 -6.517 13.031 1.00 84.56 92 THR A O 1
ATOM 667 N N . TRP A 1 93 ? -23.518 -7.876 14.817 1.00 80.75 93 TRP A N 1
ATOM 668 C CA . TRP A 1 93 ? -24.833 -8.497 14.681 1.00 80.75 93 TRP A CA 1
ATOM 669 C C . TRP A 1 93 ? -25.813 -7.929 15.710 1.00 80.75 93 TRP A C 1
ATOM 671 O O . TRP A 1 93 ? -25.391 -7.602 16.819 1.00 80.75 93 TRP A O 1
ATOM 681 N N . PRO A 1 94 ? -27.124 -7.870 15.412 1.00 81.25 94 PRO A N 1
ATOM 682 C CA . PRO A 1 94 ? -28.132 -7.452 16.392 1.00 81.25 94 PRO A CA 1
ATOM 683 C C . PRO A 1 94 ? -28.175 -8.329 17.654 1.00 81.25 94 PRO A C 1
ATOM 685 O O . PRO A 1 94 ? -28.635 -7.884 18.697 1.00 81.25 94 PRO A O 1
ATOM 688 N N . THR A 1 95 ? -27.6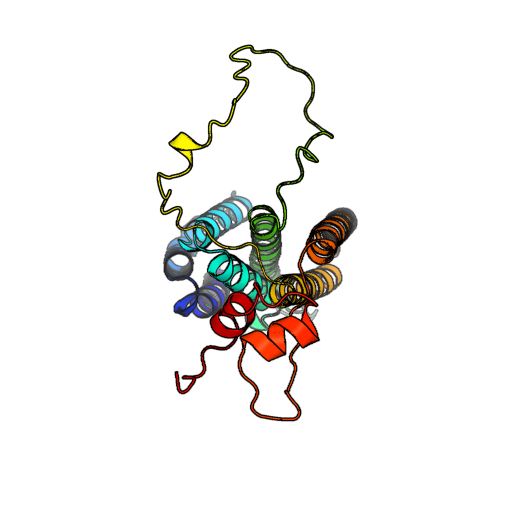96 -9.573 17.559 1.00 86.81 95 THR A N 1
ATOM 689 C CA . THR A 1 95 ? -27.591 -10.525 18.673 1.00 86.81 95 THR A CA 1
ATOM 690 C C . THR A 1 95 ? -26.345 -10.321 19.538 1.00 86.81 95 THR A C 1
ATOM 692 O O . THR A 1 95 ? -26.206 -10.992 20.558 1.00 86.81 95 THR A O 1
ATOM 695 N N . ASP A 1 96 ? -25.416 -9.445 19.142 1.00 84.00 96 ASP A N 1
ATOM 696 C CA . ASP A 1 96 ? -24.243 -9.129 19.955 1.00 84.00 96 ASP A CA 1
ATOM 697 C C . ASP A 1 96 ? -24.661 -8.341 21.203 1.00 84.00 96 ASP A C 1
ATOM 699 O O . AS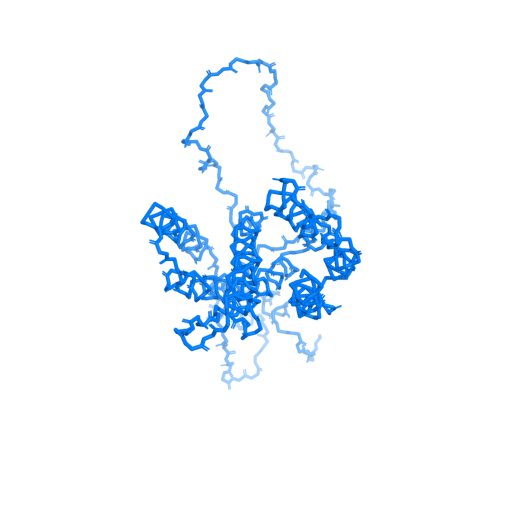P A 1 96 ? -25.495 -7.435 21.146 1.00 84.00 96 ASP A O 1
ATOM 703 N N . SER A 1 97 ? -24.028 -8.627 22.342 1.00 85.38 97 SER A N 1
ATOM 704 C CA . SER A 1 97 ? -24.195 -7.785 23.526 1.00 85.38 97 SER A CA 1
ATOM 705 C C . SER A 1 97 ? -23.703 -6.358 23.242 1.00 85.38 97 SER A C 1
ATOM 707 O O . SER A 1 97 ? -22.780 -6.142 22.453 1.00 85.38 97 SER A O 1
ATOM 709 N N . GLY A 1 98 ? -24.276 -5.356 23.919 1.00 81.56 98 GLY A N 1
ATOM 710 C CA . GLY A 1 98 ? -23.881 -3.955 23.717 1.00 81.56 98 GLY A CA 1
ATOM 711 C C . GLY A 1 98 ? -22.386 -3.691 23.964 1.00 81.56 98 GLY A C 1
ATOM 712 O O . GLY A 1 98 ? -21.807 -2.800 23.345 1.00 81.56 98 GLY A O 1
ATOM 713 N N . SER A 1 99 ? -21.738 -4.481 24.828 1.00 82.06 99 SER A N 1
ATOM 714 C CA . SER A 1 99 ? -20.285 -4.453 25.033 1.00 82.06 99 SER A CA 1
ATOM 715 C C . SER A 1 99 ? -19.515 -5.111 23.883 1.00 82.06 99 SER A C 1
ATOM 717 O O . SER A 1 99 ? -18.546 -4.521 23.406 1.00 82.06 99 SER A O 1
ATOM 719 N N . ALA A 1 100 ? -19.963 -6.267 23.382 1.00 83.75 100 ALA A N 1
ATOM 720 C CA . ALA A 1 100 ? -19.339 -6.951 22.248 1.00 83.75 100 ALA A CA 1
ATOM 721 C C . ALA A 1 100 ? -19.436 -6.129 20.952 1.00 83.75 100 ALA A C 1
ATOM 723 O O . ALA A 1 100 ? -18.461 -6.029 20.206 1.00 83.75 100 ALA A O 1
ATOM 724 N N . ALA A 1 101 ? -20.575 -5.477 20.704 1.00 82.94 101 ALA A N 1
ATOM 725 C CA . ALA A 1 101 ? -20.749 -4.585 19.561 1.00 82.94 101 ALA A CA 1
ATOM 726 C C . ALA A 1 101 ? -19.776 -3.392 19.620 1.00 82.94 101 ALA A C 1
ATOM 728 O O . ALA A 1 101 ? -19.090 -3.107 18.637 1.00 82.94 101 ALA A O 1
ATOM 729 N N . LYS A 1 102 ? -19.644 -2.743 20.788 1.00 82.31 102 LYS A N 1
ATOM 730 C CA . LYS A 1 102 ? -18.689 -1.638 20.998 1.00 82.31 102 LYS A CA 1
ATOM 731 C C . LYS A 1 102 ? -17.237 -2.083 20.813 1.00 82.31 102 LYS A C 1
ATOM 733 O O . LYS A 1 102 ? -16.476 -1.382 20.151 1.00 82.31 102 LYS A O 1
ATOM 738 N N . GLN A 1 103 ? -16.866 -3.251 21.338 1.00 84.31 103 GLN A N 1
ATOM 739 C CA . GLN A 1 103 ? -15.530 -3.817 21.146 1.00 84.31 103 GLN A CA 1
ATOM 740 C C . GLN A 1 103 ? -15.235 -4.066 19.661 1.00 84.31 103 GLN A C 1
ATOM 742 O O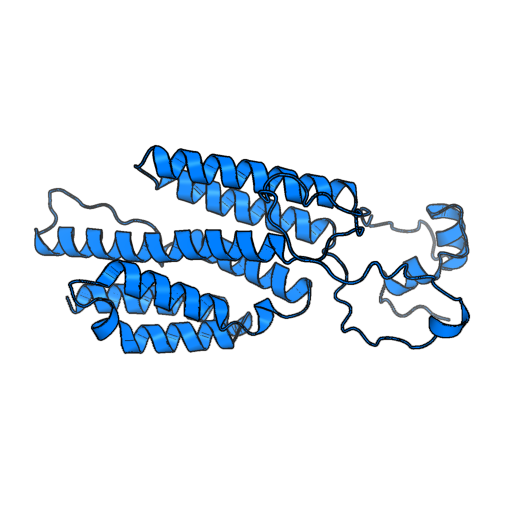 . GLN A 1 103 ? -14.198 -3.633 19.165 1.00 84.31 103 GLN A O 1
ATOM 747 N N . LYS A 1 104 ? -16.158 -4.703 18.926 1.00 84.94 104 LYS A N 1
ATOM 748 C CA . LYS A 1 104 ? -16.009 -4.949 17.482 1.00 84.94 104 LYS A CA 1
ATOM 749 C C . LYS A 1 104 ? -15.864 -3.648 16.690 1.00 84.94 104 LYS A C 1
ATOM 751 O O . LYS A 1 104 ? -15.016 -3.570 15.807 1.00 84.94 104 LYS A O 1
ATOM 756 N N . MET A 1 105 ? -16.639 -2.614 17.026 1.00 83.81 105 MET A N 1
ATOM 757 C CA . MET A 1 105 ? -16.512 -1.290 16.402 1.00 83.81 105 MET A CA 1
ATOM 758 C C . MET A 1 105 ? -15.131 -0.670 16.649 1.00 83.81 105 MET A C 1
ATOM 760 O O . MET A 1 105 ? -14.496 -0.202 15.706 1.00 83.81 105 MET A O 1
ATOM 764 N N . GLN A 1 106 ? -14.637 -0.711 17.889 1.00 84.12 106 GLN A N 1
ATOM 765 C CA . GLN A 1 106 ? -13.316 -0.178 18.239 1.00 84.12 106 GLN A CA 1
ATOM 766 C C . GLN A 1 106 ? -12.186 -0.956 17.557 1.00 84.12 106 GLN A C 1
ATOM 768 O O . GLN A 1 106 ? -11.293 -0.350 16.968 1.00 84.12 106 GLN A O 1
ATOM 773 N N . ARG A 1 107 ? -12.267 -2.290 17.541 1.00 86.62 107 ARG A N 1
ATOM 774 C CA . ARG A 1 107 ? -11.337 -3.149 16.799 1.00 86.62 107 ARG A CA 1
ATOM 775 C C . ARG A 1 107 ? -11.311 -2.795 15.311 1.00 86.62 107 ARG A C 1
ATOM 777 O O . ARG A 1 107 ? -10.235 -2.645 14.741 1.00 86.62 107 ARG A O 1
ATOM 784 N N . ASN A 1 108 ? -12.477 -2.626 14.687 1.00 87.00 108 ASN A N 1
ATOM 785 C CA . ASN A 1 108 ? -12.573 -2.265 13.272 1.00 87.00 108 ASN A CA 1
ATOM 786 C C . ASN A 1 108 ? -11.946 -0.897 12.976 1.00 87.00 108 ASN A C 1
ATOM 788 O O . ASN A 1 108 ? -11.321 -0.739 11.929 1.00 87.00 108 ASN A O 1
ATOM 792 N N . MET A 1 109 ? -12.087 0.067 13.890 1.00 85.00 109 MET A N 1
ATOM 793 C CA . MET A 1 109 ? -11.470 1.390 13.769 1.00 85.00 109 MET A CA 1
ATOM 794 C C . MET A 1 109 ? -9.939 1.305 13.818 1.00 85.00 109 MET A C 1
ATOM 796 O O . MET A 1 109 ? -9.269 1.888 12.969 1.00 85.00 109 MET A O 1
ATOM 800 N N . ILE A 1 110 ? -9.387 0.530 14.757 1.00 86.94 110 ILE A N 1
ATOM 801 C CA . ILE A 1 110 ? -7.938 0.302 14.872 1.00 86.94 110 ILE A CA 1
ATOM 802 C C . ILE A 1 110 ? -7.412 -0.404 13.619 1.00 86.94 110 ILE A C 1
ATOM 804 O O . ILE A 1 110 ? -6.437 0.046 13.021 1.00 86.94 110 ILE A O 1
ATOM 808 N N . ALA A 1 111 ? -8.099 -1.454 13.164 1.00 89.12 111 ALA A N 1
ATOM 809 C CA . ALA A 1 111 ? -7.742 -2.152 11.936 1.00 89.12 111 ALA A CA 1
ATOM 810 C C . ALA A 1 111 ? -7.763 -1.207 10.723 1.00 89.12 111 ALA A C 1
ATOM 812 O O . ALA A 1 111 ? -6.837 -1.217 9.918 1.00 89.12 111 ALA A O 1
ATOM 813 N N . ALA A 1 112 ? -8.782 -0.350 10.600 1.00 87.44 112 ALA A N 1
ATOM 814 C CA . ALA A 1 112 ? -8.857 0.638 9.526 1.00 87.44 112 ALA A CA 1
ATOM 815 C C . ALA A 1 112 ? -7.700 1.645 9.576 1.00 87.44 112 ALA A C 1
ATOM 817 O O . ALA A 1 112 ? -7.094 1.919 8.541 1.00 87.44 112 ALA A O 1
ATOM 818 N N . ALA A 1 113 ? -7.333 2.136 10.762 1.00 87.19 113 ALA A N 1
ATOM 819 C CA . ALA A 1 113 ? -6.173 3.009 10.932 1.00 87.19 113 ALA A CA 1
ATOM 820 C C . ALA A 1 113 ? -4.865 2.316 10.509 1.00 87.19 113 ALA A C 1
ATOM 822 O O . ALA A 1 113 ? -4.051 2.913 9.802 1.00 87.19 113 ALA A O 1
ATOM 823 N N . ILE A 1 114 ? -4.682 1.038 10.861 1.00 89.25 114 ILE A N 1
ATOM 824 C CA . ILE A 1 114 ? -3.510 0.260 10.437 1.00 89.25 114 ILE A CA 1
ATOM 825 C C . ILE A 1 114 ? -3.445 0.145 8.914 1.00 89.25 114 ILE A C 1
ATOM 827 O O . ILE A 1 114 ? -2.427 0.482 8.313 1.00 89.25 114 ILE A O 1
ATOM 831 N N . ARG A 1 115 ? -4.539 -0.269 8.270 1.00 89.94 115 ARG A N 1
ATOM 832 C CA . ARG A 1 115 ? -4.562 -0.474 6.815 1.00 89.94 115 ARG A CA 1
ATOM 833 C C . ARG A 1 115 ? -4.381 0.827 6.039 1.00 89.94 115 ARG A C 1
ATOM 835 O O . ARG A 1 115 ? -3.558 0.886 5.134 1.00 89.94 115 ARG A O 1
ATOM 842 N N . THR A 1 116 ? -5.102 1.884 6.405 1.00 88.81 116 THR A N 1
ATOM 843 C CA . THR A 1 116 ? -5.033 3.179 5.705 1.00 88.81 116 THR A CA 1
ATOM 844 C C . THR A 1 116 ? -3.665 3.845 5.835 1.00 88.81 116 THR A C 1
ATOM 846 O O . THR A 1 116 ? -3.136 4.345 4.843 1.00 88.81 116 THR A O 1
ATOM 849 N N . THR A 1 117 ? -3.045 3.800 7.019 1.00 88.19 117 THR A N 1
ATOM 850 C CA . THR A 1 117 ? -1.674 4.309 7.201 1.00 88.19 117 THR A CA 1
ATOM 851 C C . THR A 1 117 ? -0.629 3.443 6.500 1.00 88.19 117 THR A C 1
ATOM 853 O O . THR A 1 117 ? 0.372 3.976 6.017 1.00 88.19 117 THR A O 1
ATOM 856 N N . ALA A 1 118 ? -0.861 2.129 6.398 1.00 89.31 118 ALA A N 1
ATOM 857 C CA . ALA A 1 118 ? -0.002 1.243 5.627 1.00 89.31 118 ALA A CA 1
ATOM 858 C C . ALA A 1 118 ? -0.048 1.594 4.129 1.00 89.31 118 ALA A C 1
ATOM 860 O O . ALA A 1 118 ? 1.005 1.752 3.513 1.00 89.31 118 ALA A O 1
ATOM 861 N N . ILE A 1 119 ? -1.244 1.805 3.558 1.00 89.38 119 ILE A N 1
ATOM 862 C CA . ILE A 1 119 ? -1.399 2.247 2.160 1.00 89.38 119 ILE A CA 1
ATOM 863 C C . ILE A 1 119 ? -0.727 3.602 1.953 1.00 89.38 119 ILE A C 1
ATOM 865 O O . ILE A 1 119 ? 0.086 3.736 1.043 1.00 89.38 119 ILE A O 1
ATOM 869 N N . SER A 1 120 ? -1.020 4.602 2.790 1.00 88.50 120 SER A N 1
ATOM 870 C CA . SER A 1 120 ? -0.477 5.952 2.595 1.00 88.50 120 SER A CA 1
ATOM 871 C C . SER A 1 120 ? 1.048 5.982 2.684 1.00 88.50 120 SER A C 1
ATOM 873 O O . SER A 1 120 ? 1.705 6.644 1.881 1.00 88.50 120 SER A O 1
ATOM 875 N N . THR A 1 121 ? 1.630 5.211 3.603 1.00 85.94 121 THR A N 1
ATOM 876 C CA . THR A 1 121 ? 3.085 5.104 3.731 1.00 85.94 121 THR A CA 1
ATOM 877 C C . THR A 1 121 ? 3.700 4.326 2.567 1.00 85.94 121 THR A C 1
ATOM 879 O O . THR A 1 121 ? 4.740 4.734 2.055 1.00 85.94 121 THR A O 1
ATOM 882 N N . ALA A 1 122 ? 3.057 3.256 2.091 1.00 88.44 122 ALA A N 1
ATOM 883 C CA . ALA A 1 122 ? 3.523 2.512 0.923 1.00 88.44 122 ALA A CA 1
ATOM 884 C C . ALA A 1 122 ? 3.488 3.372 -0.351 1.00 88.44 122 ALA A C 1
ATOM 886 O O . ALA A 1 122 ? 4.451 3.389 -1.112 1.00 88.44 122 ALA A O 1
ATOM 887 N N . VAL A 1 123 ? 2.420 4.151 -0.553 1.00 87.31 123 VAL A N 1
ATOM 888 C CA . VAL A 1 123 ? 2.304 5.118 -1.657 1.00 87.31 123 VAL A CA 1
ATOM 889 C C . VAL A 1 123 ? 3.380 6.197 -1.542 1.00 87.31 123 VAL A C 1
ATOM 891 O O . VAL A 1 123 ? 4.053 6.502 -2.523 1.00 87.31 123 VAL A O 1
ATOM 894 N N . HIS A 1 124 ? 3.615 6.729 -0.341 1.00 85.25 124 HIS A N 1
ATOM 895 C CA . HIS A 1 124 ? 4.706 7.672 -0.115 1.00 85.25 124 HIS A CA 1
ATOM 896 C C . HIS A 1 124 ? 6.072 7.050 -0.452 1.00 85.25 124 HIS A C 1
ATOM 898 O O . HIS A 1 124 ? 6.883 7.689 -1.114 1.00 85.25 124 HIS A O 1
ATOM 904 N N . ALA A 1 125 ? 6.324 5.792 -0.087 1.00 84.19 125 ALA A N 1
ATOM 905 C CA . ALA A 1 125 ? 7.560 5.096 -0.448 1.00 84.19 125 ALA A CA 1
ATOM 906 C C . ALA A 1 125 ? 7.729 4.908 -1.971 1.00 84.19 125 ALA A C 1
ATOM 908 O O . ALA A 1 125 ? 8.851 4.936 -2.469 1.00 84.19 125 ALA A O 1
ATOM 909 N N . VAL A 1 126 ? 6.644 4.798 -2.749 1.00 86.06 126 VAL A N 1
ATOM 910 C CA . VAL A 1 126 ? 6.728 4.809 -4.226 1.00 86.06 126 VAL A CA 1
ATOM 911 C C . VAL A 1 126 ? 7.292 6.138 -4.739 1.00 86.06 126 VAL A C 1
ATOM 913 O O . VAL A 1 126 ? 8.095 6.161 -5.675 1.00 86.06 126 VAL A O 1
ATOM 916 N N . THR A 1 127 ? 6.935 7.258 -4.106 1.00 84.12 127 THR A N 1
ATOM 917 C CA . THR A 1 127 ? 7.446 8.582 -4.501 1.00 84.12 127 THR A CA 1
ATOM 918 C C . THR A 1 127 ? 8.931 8.778 -4.192 1.00 84.12 127 THR A C 1
ATOM 920 O O . THR A 1 127 ? 9.569 9.620 -4.822 1.00 84.12 127 THR A O 1
ATOM 923 N N . THR A 1 128 ? 9.501 7.981 -3.281 1.00 81.62 128 THR A N 1
ATOM 924 C CA . THR A 1 128 ? 10.936 8.004 -2.959 1.00 81.62 128 THR A CA 1
ATOM 925 C C . THR A 1 128 ? 11.754 7.022 -3.798 1.00 81.62 128 THR A C 1
ATOM 927 O O . THR A 1 128 ? 12.983 7.077 -3.761 1.00 81.62 128 THR A O 1
ATOM 930 N N . LEU A 1 129 ? 11.113 6.140 -4.579 1.00 82.31 129 LEU A N 1
ATOM 931 C CA . LEU A 1 129 ? 11.813 5.279 -5.534 1.00 82.31 129 LEU A CA 1
ATOM 932 C C . LEU A 1 129 ? 12.519 6.137 -6.588 1.00 82.31 129 LEU A C 1
ATOM 934 O O . LEU A 1 129 ? 11.897 7.014 -7.197 1.00 82.31 129 LEU A O 1
ATOM 938 N N . LYS A 1 130 ? 13.790 5.821 -6.853 1.00 77.25 130 LYS A N 1
ATOM 939 C CA . LYS A 1 130 ? 14.594 6.478 -7.888 1.00 77.25 130 LYS A CA 1
ATOM 940 C C . LYS A 1 130 ? 13.905 6.396 -9.254 1.00 77.25 130 LYS A C 1
ATOM 942 O O . LYS A 1 130 ? 13.353 5.353 -9.615 1.00 77.25 130 LYS A O 1
ATOM 947 N N . GLN A 1 131 ? 13.923 7.497 -10.003 1.00 75.19 131 GLN A N 1
ATOM 948 C CA . GLN A 1 131 ? 13.321 7.542 -11.332 1.00 75.19 131 GLN A CA 1
ATOM 949 C C . GLN A 1 131 ? 14.239 6.873 -12.378 1.00 75.19 131 GLN A C 1
ATOM 951 O O . GLN A 1 131 ? 15.460 6.997 -12.274 1.00 75.19 131 GLN A O 1
ATOM 956 N N . PRO A 1 132 ? 13.686 6.140 -13.368 1.00 66.50 132 PRO A N 1
ATOM 957 C CA . PRO A 1 132 ? 14.465 5.440 -14.399 1.00 66.50 132 PRO A CA 1
ATOM 958 C C . PRO A 1 132 ? 15.342 6.343 -15.271 1.00 66.50 132 PRO A C 1
ATOM 960 O O . PRO A 1 132 ? 16.396 5.914 -15.733 1.00 66.50 132 PRO A O 1
ATOM 963 N N . ARG A 1 133 ? 14.913 7.585 -15.499 1.00 64.25 133 ARG A N 1
ATOM 964 C CA . ARG A 1 133 ? 15.707 8.656 -16.104 1.00 64.25 133 ARG A CA 1
ATOM 965 C C . ARG A 1 133 ? 15.419 9.924 -15.309 1.00 64.25 133 ARG A C 1
ATOM 967 O O . ARG A 1 133 ? 14.251 10.182 -15.022 1.00 64.25 133 ARG A O 1
ATOM 974 N N . ASP A 1 134 ? 16.451 10.691 -14.960 1.00 48.03 134 ASP A N 1
ATOM 975 C CA . ASP A 1 134 ? 16.261 12.047 -14.443 1.00 48.03 134 ASP A CA 1
ATOM 976 C C . ASP A 1 134 ? 15.620 12.866 -15.564 1.00 48.03 134 ASP A C 1
ATOM 978 O O . ASP A 1 134 ? 16.283 13.298 -16.505 1.00 48.03 134 ASP A O 1
ATOM 982 N N . VAL A 1 135 ? 14.297 13.007 -15.523 1.00 39.94 135 VAL A N 1
ATOM 983 C CA . VAL A 1 135 ? 13.620 14.006 -16.341 1.00 39.94 135 VAL A CA 1
ATOM 984 C C . VAL A 1 135 ? 13.935 15.338 -15.664 1.00 39.94 135 VAL A C 1
ATOM 986 O O . VAL A 1 135 ? 13.581 15.489 -14.491 1.00 39.94 135 VAL A O 1
ATOM 989 N N . PRO A 1 136 ? 14.602 16.299 -16.331 1.00 38.03 136 PRO A N 1
ATOM 990 C CA . PRO A 1 136 ? 14.683 17.647 -15.803 1.00 38.03 136 PRO A CA 1
ATOM 991 C C . PRO A 1 136 ? 13.245 18.148 -15.640 1.00 38.03 136 PRO A C 1
ATOM 993 O O . PRO A 1 136 ? 12.524 18.305 -16.618 1.00 38.03 136 PRO A O 1
ATOM 996 N N . ASP A 1 137 ? 12.837 18.293 -14.385 1.00 39.12 137 ASP A N 1
ATOM 997 C CA . ASP A 1 137 ? 11.640 18.980 -13.915 1.00 39.12 137 ASP A CA 1
ATOM 998 C C . ASP A 1 137 ? 10.284 18.596 -14.557 1.00 39.12 137 ASP A C 1
ATOM 1000 O O . ASP A 1 137 ? 9.792 19.203 -15.504 1.00 39.12 137 ASP A O 1
ATOM 1004 N N . VAL A 1 138 ? 9.591 17.643 -13.923 1.00 39.62 138 VAL A N 1
ATOM 1005 C CA . VAL A 1 138 ? 8.117 17.667 -13.832 1.00 39.62 138 VAL A CA 1
ATOM 1006 C C . VAL A 1 138 ? 7.730 17.707 -12.348 1.00 39.62 138 VAL A C 1
ATOM 1008 O O . VAL A 1 138 ? 6.970 16.882 -11.847 1.00 39.62 138 VAL A O 1
ATOM 1011 N N . ARG A 1 139 ? 8.315 18.649 -11.598 1.00 38.50 139 ARG A N 1
ATOM 1012 C CA . ARG A 1 139 ? 7.861 19.064 -10.258 1.00 38.50 139 ARG A CA 1
ATOM 1013 C C . ARG A 1 139 ? 7.322 20.501 -10.262 1.00 38.50 139 ARG A C 1
ATOM 1015 O O . ARG A 1 139 ? 7.176 21.110 -9.209 1.00 38.50 139 ARG A O 1
ATOM 1022 N N . GLY A 1 140 ? 6.948 21.024 -11.426 1.00 37.66 140 GLY A N 1
ATOM 1023 C CA . GLY A 1 140 ? 6.430 22.379 -11.587 1.00 37.66 140 GLY A CA 1
ATOM 1024 C C . GLY A 1 140 ? 4.927 22.474 -11.846 1.00 37.66 140 GLY A C 1
ATOM 1025 O O . GLY A 1 140 ? 4.552 23.036 -12.862 1.00 37.66 140 GLY A O 1
ATOM 1026 N N . VAL A 1 141 ? 4.050 21.980 -10.962 1.00 36.09 141 VAL A N 1
ATOM 1027 C CA . VAL A 1 141 ? 2.666 22.503 -10.876 1.00 36.09 141 VAL A CA 1
ATOM 1028 C C . VAL A 1 141 ? 2.171 22.395 -9.429 1.00 36.09 141 VAL A C 1
ATOM 1030 O O . VAL A 1 141 ? 1.523 21.417 -9.076 1.00 36.09 141 VAL A O 1
ATOM 1033 N N . ASN A 1 142 ? 2.558 23.364 -8.588 1.00 34.91 142 ASN A N 1
ATOM 1034 C CA . ASN A 1 142 ? 1.899 23.819 -7.340 1.00 34.91 142 ASN A CA 1
ATOM 1035 C C . ASN A 1 142 ? 2.905 24.246 -6.255 1.00 34.91 142 ASN A C 1
ATOM 1037 O O . ASN A 1 142 ? 2.844 23.778 -5.119 1.00 34.91 142 ASN A O 1
ATOM 1041 N N . GLN A 1 143 ? 3.793 25.192 -6.566 1.00 35.00 143 GLN A N 1
ATOM 1042 C CA . GLN A 1 143 ? 4.432 25.999 -5.526 1.00 35.00 143 GLN A CA 1
ATOM 1043 C C . GLN A 1 143 ? 4.081 27.472 -5.791 1.00 35.00 143 GLN A C 1
ATOM 1045 O O . GLN A 1 143 ? 4.433 27.988 -6.853 1.00 35.00 143 GLN A O 1
ATOM 1050 N N . PRO A 1 144 ? 3.331 28.147 -4.899 1.00 29.33 144 PRO A N 1
ATOM 1051 C CA . PRO A 1 144 ? 3.067 29.569 -5.047 1.00 29.33 144 PRO A CA 1
ATOM 1052 C C . PRO A 1 144 ? 4.379 30.353 -4.946 1.00 29.33 144 PRO A C 1
ATOM 1054 O O . PRO A 1 144 ? 5.225 30.079 -4.095 1.00 29.33 144 PRO A O 1
ATOM 1057 N N . ALA A 1 145 ? 4.529 31.320 -5.849 1.00 37.12 145 ALA A N 1
ATOM 1058 C CA . ALA A 1 145 ? 5.655 32.235 -5.921 1.00 37.12 145 ALA A CA 1
ATOM 1059 C C . ALA A 1 145 ? 5.883 32.951 -4.578 1.00 37.12 145 ALA A C 1
ATOM 1061 O O . ALA A 1 145 ? 4.965 33.564 -4.033 1.00 37.12 145 ALA A O 1
ATOM 1062 N N . GLY A 1 146 ? 7.117 32.895 -4.069 1.00 28.25 146 GLY A N 1
ATOM 1063 C CA . GLY A 1 146 ? 7.499 33.531 -2.809 1.00 28.25 146 GLY A CA 1
ATOM 1064 C C . GLY A 1 146 ? 9.005 33.495 -2.545 1.00 28.25 146 GLY A C 1
ATOM 1065 O O . GLY A 1 146 ? 9.471 32.676 -1.769 1.00 28.25 146 GLY A O 1
ATOM 1066 N N . THR A 1 147 ? 9.729 34.388 -3.227 1.00 35.75 147 THR A N 1
ATOM 1067 C CA . THR A 1 147 ? 10.929 35.141 -2.785 1.00 35.75 147 THR A CA 1
ATOM 1068 C C . THR A 1 147 ? 12.005 34.469 -1.912 1.00 35.75 147 THR A C 1
ATOM 1070 O O . THR A 1 147 ? 11.797 34.261 -0.719 1.00 35.75 147 THR A O 1
ATOM 1073 N N . GLY A 1 148 ? 13.226 34.365 -2.458 1.00 29.31 148 GLY A N 1
ATOM 1074 C CA . GLY A 1 148 ? 14.473 34.315 -1.679 1.00 29.31 148 GLY A CA 1
ATOM 1075 C C . GLY A 1 148 ? 15.682 33.809 -2.476 1.00 29.31 148 GLY A C 1
ATOM 1076 O O . GLY A 1 148 ? 15.836 32.605 -2.635 1.00 29.31 148 GLY A O 1
ATOM 1077 N N . SER A 1 149 ? 16.511 34.728 -2.983 1.00 40.50 149 SER A N 1
ATOM 1078 C CA . SER A 1 149 ? 17.782 34.494 -3.692 1.00 40.50 149 SER A CA 1
ATOM 1079 C C . SER A 1 149 ? 18.778 33.621 -2.915 1.00 40.50 149 SER A C 1
ATOM 1081 O O . SER A 1 149 ? 18.956 33.849 -1.724 1.00 40.50 149 SER A O 1
ATOM 1083 N N . ASP A 1 150 ? 19.487 32.698 -3.576 1.00 34.75 150 ASP A N 1
ATOM 1084 C CA . ASP A 1 150 ? 20.884 32.920 -3.999 1.00 34.75 150 ASP A CA 1
ATOM 1085 C C . ASP A 1 150 ? 21.488 31.704 -4.729 1.00 34.75 150 ASP A C 1
ATOM 1087 O O . ASP A 1 150 ? 21.232 30.551 -4.387 1.00 34.75 150 ASP A O 1
ATOM 1091 N N . SER A 1 151 ? 22.370 32.010 -5.684 1.00 34.41 151 SER A N 1
ATOM 1092 C CA . SER A 1 151 ? 23.278 31.137 -6.451 1.00 34.41 151 SER A CA 1
ATOM 1093 C C . SER A 1 151 ? 22.717 30.354 -7.655 1.00 34.41 151 SER A C 1
ATOM 1095 O O . SER A 1 151 ? 22.499 29.145 -7.646 1.00 34.41 151 SER A O 1
ATOM 1097 N N . ASP A 1 152 ? 22.621 31.093 -8.760 1.00 38.81 152 ASP A N 1
ATOM 1098 C CA . ASP A 1 152 ? 22.882 30.627 -10.123 1.00 38.81 152 ASP A CA 1
ATOM 1099 C C . ASP A 1 152 ? 24.289 29.986 -10.198 1.00 38.81 152 ASP A C 1
ATOM 1101 O O . ASP A 1 152 ? 25.298 30.668 -10.380 1.00 38.81 152 ASP A O 1
ATOM 1105 N N . ILE A 1 153 ? 24.384 28.673 -9.961 1.00 35.09 153 ILE A N 1
ATOM 1106 C CA . ILE A 1 153 ? 25.586 27.882 -10.257 1.00 35.09 153 ILE A CA 1
ATOM 1107 C C . ILE A 1 153 ? 25.332 27.163 -11.578 1.00 35.09 153 ILE A C 1
ATOM 1109 O O . ILE A 1 153 ? 24.732 26.086 -11.621 1.00 35.09 153 ILE A O 1
ATOM 1113 N N . ILE A 1 154 ? 25.835 27.740 -12.669 1.00 42.94 154 ILE A N 1
ATOM 1114 C CA . ILE A 1 154 ? 26.012 27.008 -13.923 1.00 42.94 154 ILE A CA 1
ATOM 1115 C C . ILE A 1 154 ? 27.049 25.914 -13.652 1.00 42.94 154 ILE A C 1
ATOM 1117 O O . ILE A 1 154 ? 28.250 26.168 -13.564 1.00 42.94 154 ILE A O 1
ATOM 1121 N N . THR A 1 155 ? 26.580 24.680 -13.491 1.00 40.94 155 THR A N 1
ATOM 1122 C CA . THR A 1 155 ? 27.448 23.508 -13.356 1.00 40.94 155 THR A CA 1
ATOM 1123 C C . THR A 1 155 ? 28.004 23.163 -14.736 1.00 40.94 155 THR A C 1
ATOM 1125 O O . THR A 1 155 ? 27.359 22.477 -15.525 1.00 40.94 155 THR A O 1
ATOM 1128 N N . VAL A 1 156 ? 29.197 23.666 -15.056 1.00 43.53 156 VAL A N 1
ATOM 1129 C CA . VAL A 1 156 ? 29.952 23.236 -16.241 1.00 43.53 156 VAL A CA 1
ATOM 1130 C C . VAL A 1 156 ? 30.674 21.937 -15.887 1.00 43.53 156 VAL A C 1
ATOM 1132 O O . VAL A 1 156 ? 31.566 21.925 -15.042 1.00 43.53 156 VAL A O 1
ATOM 1135 N N . MET A 1 157 ? 30.277 20.824 -16.505 1.00 38.34 157 MET A N 1
ATOM 1136 C CA . MET A 1 157 ? 30.954 19.541 -16.303 1.00 38.34 157 MET A CA 1
ATOM 1137 C C . MET A 1 157 ? 32.253 19.500 -17.117 1.00 38.34 157 MET A C 1
ATOM 1139 O O . MET A 1 157 ? 32.238 19.704 -18.331 1.00 38.34 157 MET A O 1
ATOM 1143 N N . HIS A 1 158 ? 33.384 19.233 -16.458 1.00 40.56 158 HIS A N 1
ATOM 1144 C CA . HIS A 1 158 ? 34.678 19.030 -17.111 1.00 40.56 158 HIS A CA 1
ATOM 1145 C C . HIS A 1 158 ? 35.073 17.541 -17.044 1.00 40.56 158 HIS A C 1
ATOM 1147 O O . HIS A 1 158 ? 35.055 16.981 -15.945 1.00 40.56 158 HIS A O 1
ATOM 1153 N N . PRO A 1 159 ? 35.509 16.908 -18.156 1.00 49.19 159 PRO A N 1
ATOM 1154 C CA . PRO A 1 159 ? 35.792 15.463 -18.231 1.00 49.19 159 PRO A CA 1
ATOM 1155 C C . PRO A 1 159 ? 36.834 14.928 -17.232 1.00 49.19 159 PRO A C 1
ATOM 1157 O O . PRO A 1 159 ? 36.910 13.730 -16.996 1.00 49.19 159 PRO A O 1
ATOM 1160 N N . ALA A 1 160 ? 37.653 15.802 -16.640 1.00 46.84 160 ALA A N 1
ATOM 1161 C CA . ALA A 1 160 ? 38.704 15.426 -15.694 1.00 46.84 160 ALA A CA 1
ATOM 1162 C C . ALA A 1 160 ? 38.211 15.230 -14.243 1.00 46.84 160 ALA A C 1
ATOM 1164 O O . ALA A 1 160 ? 38.953 14.693 -13.424 1.00 46.84 160 ALA A O 1
ATOM 1165 N N . LEU A 1 161 ? 36.984 15.656 -13.913 1.00 43.53 161 LEU A N 1
ATOM 1166 C CA . LEU A 1 161 ? 36.384 15.513 -12.573 1.00 43.53 161 LEU A CA 1
ATOM 1167 C C . LEU A 1 161 ? 35.415 14.321 -12.459 1.00 43.53 161 LEU A C 1
ATOM 1169 O O . LEU A 1 161 ? 34.967 14.010 -11.360 1.00 43.53 161 LEU A O 1
ATOM 1173 N N . ASP A 1 162 ? 35.153 13.616 -13.562 1.00 42.97 162 ASP A N 1
ATOM 1174 C CA . ASP A 1 162 ? 34.237 12.461 -13.639 1.00 42.97 162 ASP A CA 1
ATOM 1175 C C . ASP A 1 162 ? 34.880 11.139 -13.152 1.00 42.97 162 ASP A C 1
ATOM 1177 O O . ASP A 1 162 ? 34.247 10.091 -13.075 1.00 42.97 162 ASP A O 1
ATOM 1181 N N . GLY A 1 163 ? 36.175 11.175 -12.807 1.00 40.41 163 GLY A N 1
ATOM 1182 C CA . GLY A 1 163 ? 36.952 10.011 -12.364 1.00 40.41 163 GLY A CA 1
ATOM 1183 C C . GLY A 1 163 ? 36.926 9.741 -10.857 1.00 40.41 163 GLY A C 1
ATOM 1184 O O . GLY A 1 163 ? 37.420 8.700 -10.418 1.00 40.41 163 GLY A O 1
ATOM 1185 N N . VAL A 1 164 ? 36.353 10.636 -10.043 1.00 34.06 164 VAL A N 1
ATOM 1186 C CA . VAL A 1 164 ? 36.047 10.290 -8.651 1.00 34.06 164 VAL A CA 1
ATOM 1187 C C . VAL A 1 164 ? 34.796 9.436 -8.703 1.00 34.06 164 VAL A C 1
ATOM 1189 O O . VAL A 1 164 ? 33.682 9.950 -8.755 1.00 34.06 164 VAL A O 1
ATOM 1192 N N . GLN A 1 165 ? 35.010 8.119 -8.705 1.00 37.91 165 GLN A N 1
ATOM 1193 C CA . GLN A 1 165 ? 34.010 7.123 -8.350 1.00 37.91 165 GLN A CA 1
ATOM 1194 C C . GLN A 1 165 ? 33.386 7.569 -7.029 1.00 37.91 165 GLN A C 1
ATOM 1196 O O . GLN A 1 165 ? 33.875 7.266 -5.938 1.00 37.91 165 GLN A O 1
ATOM 1201 N N . THR A 1 166 ? 32.302 8.332 -7.124 1.00 34.81 166 THR A N 1
ATOM 1202 C CA . THR A 1 166 ? 31.325 8.367 -6.063 1.00 34.81 166 THR A CA 1
ATOM 1203 C C . THR A 1 166 ? 30.872 6.923 -5.976 1.00 34.81 166 THR A C 1
ATOM 1205 O O . THR A 1 166 ? 30.079 6.440 -6.779 1.00 34.81 166 THR A O 1
ATOM 1208 N N . VAL A 1 167 ? 31.407 6.198 -4.996 1.00 34.53 167 VAL A N 1
ATOM 1209 C CA . VAL A 1 167 ? 30.740 5.018 -4.459 1.00 34.53 167 VAL A CA 1
ATOM 1210 C C . VAL A 1 167 ? 29.497 5.555 -3.750 1.00 34.53 167 VAL A C 1
ATOM 1212 O O . VAL A 1 167 ? 29.357 5.511 -2.533 1.00 34.53 167 VAL A O 1
ATOM 1215 N N . GLY A 1 168 ? 28.593 6.165 -4.519 1.00 36.81 168 GLY A N 1
ATOM 1216 C CA . GLY A 1 168 ? 27.211 6.185 -4.142 1.00 36.81 168 GLY A CA 1
ATOM 1217 C C . GLY A 1 168 ? 26.865 4.719 -3.998 1.00 36.81 168 GLY A C 1
ATOM 1218 O O . GLY A 1 168 ? 27.135 3.923 -4.899 1.00 36.81 168 GLY A O 1
ATOM 1219 N N . ASN A 1 169 ? 26.280 4.350 -2.867 1.00 40.59 169 ASN A N 1
ATOM 1220 C CA . ASN A 1 169 ? 25.425 3.176 -2.812 1.00 40.59 169 ASN A CA 1
ATOM 1221 C C . ASN A 1 169 ? 24.273 3.453 -3.789 1.00 40.59 169 ASN A C 1
ATOM 1223 O O . ASN A 1 169 ? 23.195 3.903 -3.407 1.00 40.59 169 ASN A O 1
ATOM 1227 N N . GLY A 1 170 ? 24.578 3.358 -5.081 1.00 44.91 170 GLY A N 1
ATOM 1228 C CA . GLY A 1 170 ? 23.775 3.833 -6.180 1.00 44.91 170 GLY A CA 1
ATOM 1229 C C . GLY A 1 170 ? 22.713 2.794 -6.388 1.00 44.91 170 GLY A C 1
ATOM 1230 O O . GLY A 1 170 ? 22.873 1.902 -7.212 1.00 44.91 170 GLY A O 1
ATOM 1231 N N . SER A 1 171 ? 21.650 2.875 -5.596 1.00 58.50 171 SER A N 1
ATOM 1232 C CA . SER A 1 171 ? 20.470 2.068 -5.828 1.00 58.50 171 SER A CA 1
ATOM 1233 C C . SER A 1 171 ? 20.022 2.305 -7.271 1.00 58.50 171 SER A C 1
ATOM 1235 O O . SER A 1 171 ? 19.717 3.429 -7.685 1.00 58.50 171 SER A O 1
ATOM 1237 N N . SER A 1 172 ? 20.111 1.254 -8.085 1.00 66.81 172 SER A N 1
ATOM 1238 C CA . SER A 1 172 ? 19.609 1.276 -9.452 1.00 66.81 172 SER A CA 1
ATOM 1239 C C . SER A 1 172 ? 18.097 1.506 -9.418 1.00 66.81 172 SER A C 1
ATOM 1241 O O . SER A 1 172 ? 17.439 1.043 -8.483 1.00 66.81 172 SER A O 1
ATOM 1243 N N . PRO A 1 173 ? 17.525 2.215 -10.407 1.00 75.94 173 PRO A N 1
ATOM 1244 C CA . PRO A 1 173 ? 16.082 2.400 -10.473 1.00 75.94 173 PRO A CA 1
ATOM 1245 C C . PRO A 1 173 ? 15.349 1.045 -10.495 1.00 75.94 173 PRO A C 1
ATOM 1247 O O . PRO A 1 173 ? 15.926 0.042 -10.929 1.00 75.94 173 PRO A O 1
ATOM 1250 N N . PRO A 1 174 ? 14.084 0.992 -10.036 1.00 82.00 174 PRO A N 1
ATOM 1251 C CA . PRO A 1 174 ? 13.342 -0.260 -9.985 1.00 82.00 174 PRO A CA 1
ATOM 1252 C C . PRO A 1 174 ? 13.198 -0.844 -11.392 1.00 82.00 174 PRO A C 1
ATOM 1254 O O . PRO A 1 174 ? 12.921 -0.114 -12.347 1.00 82.00 174 PRO A O 1
ATOM 1257 N N . ASN A 1 175 ? 13.370 -2.159 -11.522 1.00 83.19 175 ASN A N 1
ATOM 1258 C CA . ASN A 1 175 ? 13.196 -2.829 -12.807 1.00 83.19 175 ASN A CA 1
ATOM 1259 C C . ASN A 1 175 ? 11.705 -2.904 -13.203 1.00 83.19 175 ASN A C 1
ATOM 1261 O O . ASN A 1 175 ? 10.798 -2.600 -12.421 1.00 83.19 175 ASN A O 1
ATOM 1265 N N . TYR A 1 176 ? 11.449 -3.320 -14.445 1.00 84.94 176 TYR A N 1
ATOM 1266 C CA . TYR A 1 176 ? 10.100 -3.378 -15.009 1.00 84.94 176 TYR A CA 1
ATOM 1267 C C . TYR A 1 176 ? 9.155 -4.286 -14.200 1.00 84.94 176 TYR A C 1
ATOM 1269 O O . TYR A 1 176 ? 8.006 -3.917 -13.943 1.00 84.94 176 TYR A O 1
ATOM 1277 N N . GLU A 1 177 ? 9.633 -5.457 -13.771 1.00 85.25 177 GLU A N 1
ATOM 1278 C CA . GLU A 1 177 ? 8.824 -6.421 -13.016 1.00 85.25 177 GLU A CA 1
ATOM 1279 C C . GLU A 1 177 ? 8.521 -5.929 -11.596 1.00 85.25 177 GLU A C 1
ATOM 1281 O O . GLU A 1 177 ? 7.407 -6.115 -11.109 1.00 85.25 177 GLU A O 1
ATOM 1286 N N . ASP A 1 178 ? 9.448 -5.217 -10.957 1.00 87.56 178 ASP A N 1
ATOM 1287 C CA . ASP A 1 178 ? 9.238 -4.605 -9.648 1.00 87.56 178 ASP A CA 1
ATOM 1288 C C . ASP A 1 178 ? 8.183 -3.508 -9.702 1.00 87.56 178 ASP A C 1
ATOM 1290 O O . ASP A 1 178 ? 7.258 -3.513 -8.889 1.00 87.56 178 ASP A O 1
ATOM 1294 N N . LEU A 1 179 ? 8.254 -2.613 -10.693 1.00 88.25 179 LEU A N 1
ATOM 1295 C CA . LEU A 1 179 ? 7.233 -1.583 -10.903 1.00 88.25 179 LEU A CA 1
ATOM 1296 C C . LEU A 1 179 ? 5.855 -2.196 -11.177 1.00 88.25 179 LEU A C 1
ATOM 1298 O O . LEU A 1 179 ? 4.846 -1.750 -10.623 1.00 88.25 179 LEU A O 1
ATOM 1302 N N . LYS A 1 180 ? 5.798 -3.249 -11.999 1.00 90.19 180 LYS A N 1
ATOM 1303 C CA . LYS A 1 180 ? 4.555 -3.973 -12.283 1.00 90.19 180 LYS A CA 1
ATOM 1304 C C . LYS A 1 180 ? 4.000 -4.642 -11.025 1.00 90.19 180 LYS A C 1
ATOM 1306 O O . LYS A 1 180 ? 2.805 -4.520 -10.762 1.00 90.19 180 LYS A O 1
ATOM 1311 N N . ALA A 1 181 ? 4.849 -5.299 -10.239 1.00 89.81 181 ALA A N 1
ATOM 1312 C CA . ALA A 1 181 ? 4.456 -5.959 -9.002 1.00 89.81 181 ALA A CA 1
ATOM 1313 C C . ALA A 1 181 ? 3.981 -4.954 -7.941 1.00 89.81 181 ALA A C 1
ATOM 1315 O O . ALA A 1 181 ? 2.951 -5.192 -7.314 1.00 89.81 181 ALA A O 1
ATOM 1316 N N . ILE A 1 182 ? 4.666 -3.812 -7.789 1.00 92.19 182 ILE A N 1
ATOM 1317 C CA . ILE A 1 182 ? 4.234 -2.704 -6.922 1.00 92.19 182 ILE A CA 1
ATOM 1318 C C . ILE A 1 182 ? 2.841 -2.228 -7.331 1.00 92.19 182 ILE A C 1
ATOM 1320 O O . ILE A 1 182 ? 1.944 -2.152 -6.492 1.00 92.19 182 ILE A O 1
ATOM 1324 N N . ARG A 1 183 ? 2.640 -1.945 -8.624 1.00 93.81 183 ARG A N 1
ATOM 1325 C CA . ARG A 1 183 ? 1.348 -1.489 -9.146 1.00 93.81 183 ARG A CA 1
ATOM 1326 C C . ARG A 1 183 ? 0.238 -2.494 -8.859 1.00 93.81 183 ARG A C 1
ATOM 1328 O O . ARG A 1 183 ? -0.842 -2.098 -8.434 1.00 93.81 183 ARG A O 1
ATOM 1335 N N . THR A 1 184 ? 0.477 -3.779 -9.109 1.00 94.62 184 THR A N 1
ATOM 1336 C CA . THR A 1 184 ? -0.522 -4.827 -8.870 1.00 94.62 184 THR A CA 1
ATOM 1337 C C . THR A 1 184 ? -0.853 -4.955 -7.384 1.00 94.62 184 THR A C 1
ATOM 1339 O O . THR A 1 184 ? -2.031 -4.968 -7.037 1.00 94.62 184 THR A O 1
ATOM 1342 N N . ALA A 1 185 ? 0.159 -4.991 -6.513 1.00 93.62 185 ALA A N 1
ATOM 1343 C CA . ALA A 1 185 ? -0.038 -5.107 -5.071 1.00 93.62 185 ALA A CA 1
ATOM 1344 C C . ALA A 1 185 ? -0.821 -3.906 -4.511 1.00 93.62 185 ALA A C 1
ATOM 1346 O O . ALA A 1 185 ? -1.852 -4.078 -3.859 1.00 93.62 185 ALA A O 1
ATOM 1347 N N . LEU A 1 186 ? -0.395 -2.679 -4.832 1.00 93.69 186 LEU A N 1
ATOM 1348 C CA . LEU A 1 186 ? -1.056 -1.472 -4.335 1.00 93.69 186 LEU A CA 1
ATOM 1349 C C . LEU A 1 186 ? -2.468 -1.297 -4.892 1.00 93.69 186 LEU A C 1
ATOM 1351 O O . LEU A 1 186 ? -3.349 -0.901 -4.136 1.00 93.69 186 LEU A O 1
ATOM 1355 N N . ASN A 1 187 ? -2.723 -1.640 -6.159 1.00 94.94 187 ASN A N 1
ATOM 1356 C CA . ASN A 1 187 ? -4.091 -1.629 -6.677 1.00 94.94 187 ASN A CA 1
ATOM 1357 C C . ASN A 1 187 ? -4.981 -2.632 -5.938 1.00 94.94 187 ASN A C 1
ATOM 1359 O O . ASN A 1 187 ? -6.069 -2.247 -5.537 1.00 94.94 187 ASN A O 1
ATOM 1363 N N . ALA A 1 188 ? -4.513 -3.857 -5.679 1.00 94.38 188 ALA A N 1
ATOM 1364 C CA . ALA A 1 188 ? -5.293 -4.842 -4.926 1.00 94.38 188 ALA A CA 1
ATOM 1365 C C . ALA A 1 188 ? -5.600 -4.371 -3.491 1.00 94.38 188 ALA A C 1
ATOM 1367 O O . ALA A 1 188 ? -6.724 -4.518 -3.014 1.00 94.38 188 ALA A O 1
ATOM 1368 N N . ALA A 1 189 ? -4.621 -3.762 -2.816 1.00 92.94 189 ALA A N 1
ATOM 1369 C CA . ALA A 1 189 ? -4.810 -3.168 -1.492 1.00 92.94 189 ALA A CA 1
ATOM 1370 C C . ALA A 1 189 ? -5.825 -2.012 -1.511 1.00 92.94 189 ALA A C 1
ATOM 1372 O O . ALA A 1 189 ? -6.709 -1.946 -0.656 1.00 92.94 189 ALA A O 1
ATOM 1373 N N . ILE A 1 190 ? -5.721 -1.118 -2.499 1.00 92.69 190 ILE A N 1
ATOM 1374 C CA . ILE A 1 190 ? -6.638 0.013 -2.667 1.00 92.69 190 ILE A CA 1
ATOM 1375 C C . ILE A 1 190 ? -8.049 -0.470 -3.015 1.00 92.69 190 ILE A C 1
ATOM 1377 O O . ILE A 1 190 ? -8.996 0.001 -2.396 1.00 92.69 190 ILE A O 1
ATOM 1381 N N . ASP A 1 191 ? -8.197 -1.416 -3.945 1.00 93.31 191 ASP A N 1
ATOM 1382 C CA . ASP A 1 191 ? -9.483 -2.017 -4.321 1.00 93.31 191 ASP A CA 1
ATOM 1383 C C . ASP A 1 191 ? -10.178 -2.597 -3.084 1.00 93.31 191 ASP A C 1
ATOM 1385 O O . ASP A 1 191 ? -11.349 -2.322 -2.819 1.00 93.31 191 ASP A O 1
ATOM 1389 N N . GLN A 1 192 ? -9.431 -3.339 -2.265 1.00 91.88 192 GLN A N 1
ATOM 1390 C CA . GLN A 1 192 ? -9.965 -3.921 -1.043 1.00 91.88 192 GLN A CA 1
ATOM 1391 C C . GLN A 1 192 ? -10.340 -2.861 0.002 1.00 91.88 192 GLN A C 1
ATOM 1393 O O . GLN A 1 192 ? -11.337 -3.027 0.705 1.00 91.88 192 GLN A O 1
ATOM 1398 N N . GLU A 1 193 ? -9.576 -1.774 0.131 1.00 89.81 193 GLU A N 1
ATOM 1399 C CA . GLU A 1 193 ? -9.936 -0.692 1.051 1.00 89.81 193 GLU A CA 1
ATOM 1400 C C . GLU A 1 193 ? -11.140 0.111 0.543 1.00 89.81 193 GLU A C 1
ATOM 1402 O O . GLU A 1 193 ? -12.012 0.454 1.336 1.00 89.81 193 GLU A O 1
ATOM 1407 N N . GLN A 1 194 ? -11.275 0.310 -0.770 1.00 90.44 194 GLN A N 1
ATOM 1408 C CA . GLN A 1 194 ? -12.447 0.940 -1.383 1.00 90.44 194 GLN A CA 1
ATOM 1409 C C . GLN A 1 194 ? -13.745 0.184 -1.068 1.00 90.44 194 GLN A C 1
ATOM 1411 O O . GLN A 1 194 ? -14.757 0.820 -0.788 1.00 90.44 194 GLN A O 1
ATOM 1416 N N . LEU A 1 195 ? -13.714 -1.154 -1.014 1.00 90.06 195 LEU A N 1
ATOM 1417 C CA . LEU A 1 195 ? -14.867 -1.971 -0.599 1.00 90.06 195 LEU A CA 1
ATOM 1418 C C . LEU A 1 195 ? -15.246 -1.799 0.883 1.00 90.06 195 LEU A C 1
ATOM 1420 O O . LEU A 1 195 ? -16.352 -2.159 1.289 1.00 90.06 195 LEU A O 1
ATOM 1424 N N . ARG A 1 196 ? -14.325 -1.298 1.713 1.00 87.25 196 ARG A N 1
ATOM 1425 C CA . ARG A 1 196 ? -14.500 -1.151 3.168 1.00 87.25 196 ARG A CA 1
ATOM 1426 C C . ARG A 1 196 ? -14.926 0.262 3.574 1.00 87.25 196 ARG A C 1
ATOM 1428 O O . ARG A 1 196 ? -15.453 0.437 4.675 1.00 87.25 196 ARG A O 1
ATOM 1435 N N . ILE A 1 197 ? -14.694 1.257 2.719 1.00 85.75 197 ILE A N 1
ATOM 1436 C CA . ILE A 1 197 ? -15.019 2.663 2.975 1.00 85.75 197 ILE A CA 1
ATOM 1437 C C . ILE A 1 197 ? -16.525 2.887 2.865 1.00 85.75 197 ILE A C 1
ATOM 1439 O O . ILE A 1 197 ? -17.188 2.385 1.964 1.00 85.75 197 ILE A O 1
ATOM 1443 N N . ARG A 1 198 ? -17.060 3.669 3.804 1.00 82.19 198 ARG A N 1
ATOM 1444 C CA . ARG A 1 198 ? -18.464 4.108 3.816 1.00 82.19 198 ARG A CA 1
ATOM 1445 C C . ARG A 1 198 ? -18.631 5.609 3.592 1.00 82.19 198 ARG A C 1
ATOM 1447 O O . ARG A 1 198 ? -19.755 6.071 3.470 1.00 82.19 198 ARG A O 1
ATOM 1454 N N . ASP A 1 199 ? -17.530 6.350 3.624 1.00 85.06 199 ASP A N 1
ATOM 1455 C CA . ASP A 1 199 ? -17.502 7.801 3.482 1.00 85.06 199 ASP A CA 1
ATOM 1456 C C . ASP A 1 199 ? -17.152 8.167 2.037 1.00 85.06 199 ASP A C 1
ATOM 1458 O O . ASP A 1 199 ? -16.098 7.775 1.526 1.00 85.06 199 ASP A O 1
ATOM 1462 N N . ASP A 1 200 ? -18.036 8.920 1.386 1.00 86.50 200 ASP A N 1
ATOM 1463 C CA . ASP A 1 200 ? -17.882 9.291 -0.019 1.00 86.50 200 ASP A CA 1
ATOM 1464 C C . ASP A 1 200 ? -16.642 10.163 -0.258 1.00 86.50 200 ASP A C 1
ATOM 1466 O O . ASP A 1 200 ? -15.966 10.010 -1.274 1.00 86.50 200 ASP A O 1
ATOM 1470 N N . VAL A 1 201 ? -16.290 11.050 0.677 1.00 87.38 201 VAL A N 1
ATOM 1471 C CA . VAL A 1 201 ? -15.126 11.938 0.543 1.00 87.38 201 VAL A CA 1
ATOM 1472 C C . VAL A 1 201 ? -13.838 11.122 0.586 1.00 87.38 201 VAL A C 1
ATOM 1474 O O . VAL A 1 201 ? -12.975 11.291 -0.278 1.00 87.38 201 VAL A O 1
ATOM 1477 N N . LEU A 1 202 ? -13.720 10.192 1.537 1.00 83.69 202 LEU A N 1
ATOM 1478 C CA . LEU A 1 202 ? -12.571 9.283 1.610 1.00 83.69 202 LEU A CA 1
ATOM 1479 C C . LEU A 1 202 ? -12.481 8.383 0.373 1.00 83.69 202 LEU A C 1
ATOM 1481 O O . LEU A 1 202 ? -11.386 8.149 -0.145 1.00 83.69 202 LEU A O 1
ATOM 1485 N N . PHE A 1 203 ? -13.622 7.917 -0.140 1.00 87.75 203 PHE A N 1
ATOM 1486 C CA . PHE A 1 203 ? -13.665 7.121 -1.362 1.00 87.75 203 PHE A CA 1
ATOM 1487 C C . PHE A 1 203 ? -13.130 7.904 -2.571 1.00 87.75 203 PHE A C 1
ATOM 1489 O O . PHE A 1 203 ? -12.316 7.382 -3.341 1.00 87.75 203 PHE A O 1
ATOM 1496 N N . GLN A 1 204 ? -13.530 9.171 -2.723 1.00 89.88 204 GLN A N 1
ATOM 1497 C CA . GLN A 1 204 ? -13.026 10.042 -3.789 1.00 89.88 204 GLN A CA 1
ATOM 1498 C C . GLN A 1 204 ? -11.520 10.295 -3.647 1.00 89.88 204 GLN A C 1
ATOM 1500 O O . GLN A 1 204 ? -10.780 10.146 -4.619 1.00 89.88 204 GLN A O 1
ATOM 1505 N N . GLN A 1 205 ? -11.039 10.602 -2.438 1.00 88.00 205 GLN A N 1
ATOM 1506 C CA . GLN A 1 205 ? -9.614 10.848 -2.186 1.00 88.00 205 GLN A CA 1
ATOM 1507 C C . GLN A 1 205 ? -8.741 9.639 -2.548 1.00 88.00 205 GLN A C 1
ATOM 1509 O O . GLN A 1 205 ? -7.724 9.788 -3.229 1.00 88.00 205 GLN A O 1
ATOM 1514 N N . ILE A 1 206 ? -9.153 8.430 -2.159 1.00 87.31 206 ILE A N 1
ATOM 1515 C CA . ILE A 1 206 ? -8.423 7.205 -2.507 1.00 87.31 206 ILE A CA 1
ATOM 1516 C C . ILE A 1 206 ? -8.500 6.904 -4.010 1.00 87.31 206 ILE A C 1
ATOM 1518 O O . ILE A 1 206 ? -7.528 6.414 -4.586 1.00 87.31 206 ILE A O 1
ATOM 1522 N N . SER A 1 207 ? -9.606 7.247 -4.673 1.00 90.19 207 SER A N 1
ATOM 1523 C CA . SER A 1 207 ? -9.748 7.089 -6.127 1.00 90.19 207 SER A CA 1
ATOM 1524 C C . SER A 1 207 ? -8.799 8.006 -6.911 1.00 90.19 207 SER A C 1
ATOM 1526 O O . SER A 1 207 ? -8.176 7.571 -7.885 1.00 90.19 207 SER A O 1
ATOM 1528 N N . VAL A 1 208 ? -8.632 9.255 -6.463 1.00 90.44 208 VAL A N 1
ATOM 1529 C CA . VAL A 1 208 ? -7.643 10.189 -7.027 1.00 90.44 208 VAL A CA 1
ATOM 1530 C C . VAL A 1 208 ? -6.230 9.658 -6.800 1.00 90.44 208 VAL A C 1
ATOM 1532 O O . VAL A 1 208 ? -5.484 9.486 -7.761 1.00 90.44 208 VAL A O 1
ATOM 1535 N N . MET A 1 209 ? -5.902 9.265 -5.564 1.00 88.81 209 MET A N 1
ATOM 1536 C CA . MET A 1 209 ? -4.598 8.685 -5.223 1.00 88.81 209 MET A CA 1
ATOM 1537 C C . MET A 1 209 ? -4.263 7.457 -6.085 1.00 88.81 209 MET A C 1
ATOM 1539 O O . MET A 1 209 ? -3.137 7.319 -6.559 1.00 88.81 209 MET A O 1
ATOM 1543 N N . ARG A 1 210 ? -5.238 6.572 -6.333 1.00 90.88 210 ARG A N 1
ATOM 1544 C CA . ARG A 1 210 ? -5.079 5.420 -7.234 1.00 90.88 210 ARG A CA 1
ATOM 1545 C C . ARG A 1 210 ? -4.740 5.853 -8.655 1.00 90.88 210 ARG A C 1
ATOM 1547 O O . ARG A 1 210 ? -3.905 5.227 -9.309 1.00 90.88 210 ARG A O 1
ATOM 1554 N N . THR A 1 211 ? -5.420 6.879 -9.151 1.00 91.38 211 THR A N 1
ATOM 1555 C CA . THR A 1 211 ? -5.214 7.397 -10.506 1.00 91.38 211 THR A CA 1
ATOM 1556 C C . THR A 1 211 ? -3.815 7.989 -10.642 1.00 91.38 211 THR A C 1
ATOM 1558 O O . THR A 1 211 ? -3.086 7.618 -11.563 1.00 91.38 211 THR A O 1
ATOM 1561 N N . ASP A 1 212 ? -3.403 8.817 -9.684 1.00 87.44 212 ASP A N 1
ATOM 1562 C CA . ASP A 1 212 ? -2.081 9.443 -9.661 1.00 87.44 212 ASP A CA 1
ATOM 1563 C C . ASP A 1 212 ? -0.962 8.404 -9.549 1.00 87.44 212 ASP A C 1
ATOM 1565 O O . ASP A 1 212 ? 0.002 8.445 -10.315 1.00 87.44 212 ASP A O 1
ATOM 1569 N N . LEU A 1 213 ? -1.124 7.405 -8.674 1.00 90.50 213 LEU A N 1
ATOM 1570 C CA . LEU A 1 213 ? -0.181 6.295 -8.540 1.00 90.50 213 LEU A CA 1
ATOM 1571 C C . LEU A 1 213 ? -0.042 5.503 -9.841 1.00 90.50 213 LEU A C 1
ATOM 1573 O O . LEU A 1 213 ? 1.068 5.193 -10.275 1.00 90.50 213 LEU A O 1
ATOM 1577 N N . ASN A 1 214 ? -1.160 5.155 -10.479 1.00 92.00 214 ASN A N 1
ATOM 1578 C CA . ASN A 1 214 ? -1.116 4.399 -11.726 1.00 92.00 214 ASN A CA 1
ATOM 1579 C C . ASN A 1 214 ? -0.506 5.221 -12.859 1.00 92.00 214 ASN A C 1
ATOM 1581 O O . ASN A 1 214 ? 0.212 4.656 -13.687 1.00 92.00 214 ASN A O 1
ATOM 1585 N N . ARG A 1 215 ? -0.750 6.534 -12.888 1.00 88.44 215 ARG A N 1
ATOM 1586 C CA . ARG A 1 215 ? -0.127 7.452 -13.841 1.00 88.44 215 ARG A CA 1
ATOM 1587 C C . ARG A 1 215 ? 1.386 7.519 -13.638 1.00 88.44 215 ARG A C 1
ATOM 1589 O O . ARG A 1 215 ? 2.114 7.347 -14.613 1.00 88.44 215 ARG A O 1
ATOM 1596 N N . ASP A 1 216 ? 1.848 7.696 -12.400 1.00 86.31 216 ASP A N 1
ATOM 1597 C CA . ASP A 1 216 ? 3.275 7.728 -12.053 1.00 86.31 216 ASP A CA 1
ATOM 1598 C C . ASP A 1 216 ? 3.975 6.417 -12.439 1.00 86.31 216 ASP A C 1
ATOM 1600 O O . ASP A 1 216 ? 4.924 6.416 -13.224 1.00 86.31 216 ASP A O 1
ATOM 1604 N N . ILE A 1 217 ? 3.461 5.269 -11.983 1.00 86.69 217 ILE A N 1
ATOM 1605 C CA . ILE A 1 217 ? 4.086 3.978 -12.297 1.00 86.69 217 ILE A CA 1
ATOM 1606 C C . ILE A 1 217 ? 4.046 3.690 -13.803 1.00 86.69 217 ILE A C 1
ATOM 1608 O O . ILE A 1 217 ? 5.006 3.143 -14.340 1.00 86.69 217 ILE A O 1
ATOM 1612 N N . SER A 1 218 ? 2.980 4.071 -14.513 1.00 87.12 218 SER A N 1
ATOM 1613 C CA . SER A 1 218 ? 2.912 3.884 -15.970 1.00 87.12 218 SER A CA 1
ATOM 1614 C C . SER A 1 218 ? 3.930 4.751 -16.712 1.00 87.12 218 SER A C 1
ATOM 1616 O O . SER A 1 218 ? 4.547 4.267 -17.660 1.00 87.12 218 SER A O 1
ATOM 1618 N N . ALA A 1 219 ? 4.164 5.989 -16.262 1.00 84.50 219 ALA A N 1
ATOM 1619 C CA . ALA A 1 219 ? 5.213 6.846 -16.811 1.00 84.50 219 ALA A CA 1
ATOM 1620 C C . ALA A 1 219 ? 6.606 6.236 -16.591 1.00 84.50 219 ALA A C 1
ATOM 1622 O O . ALA A 1 219 ? 7.407 6.178 -17.522 1.00 84.50 219 ALA A O 1
ATOM 1623 N N . ARG A 1 220 ? 6.869 5.692 -15.396 1.00 85.81 220 ARG A N 1
ATOM 1624 C CA . ARG A 1 220 ? 8.127 4.985 -15.101 1.00 85.81 220 ARG A CA 1
ATOM 1625 C C . ARG A 1 220 ? 8.277 3.719 -15.947 1.00 85.81 220 ARG A C 1
ATOM 1627 O O . ARG A 1 220 ? 9.329 3.502 -16.534 1.00 85.81 220 ARG A O 1
ATOM 1634 N N . LEU A 1 221 ? 7.224 2.911 -16.081 1.00 85.19 221 LEU A N 1
ATOM 1635 C CA . LEU A 1 221 ? 7.227 1.696 -16.908 1.00 85.19 221 LEU A CA 1
ATOM 1636 C C . LEU A 1 221 ? 7.501 1.980 -18.391 1.00 85.19 221 LEU A C 1
ATOM 1638 O O . LEU A 1 221 ? 8.081 1.129 -19.056 1.00 85.19 221 LEU A O 1
ATOM 1642 N N . ALA A 1 222 ? 7.102 3.146 -18.907 1.00 81.75 222 ALA A N 1
ATOM 1643 C CA . ALA A 1 222 ? 7.415 3.556 -20.277 1.00 81.75 222 ALA A CA 1
ATOM 1644 C C . ALA A 1 222 ? 8.907 3.877 -20.481 1.00 81.75 222 ALA A C 1
ATOM 1646 O O . ALA A 1 222 ? 9.396 3.833 -21.606 1.00 81.75 222 ALA A O 1
ATOM 1647 N N . GLN A 1 223 ? 9.624 4.203 -19.404 1.00 77.94 223 GLN A N 1
ATOM 1648 C CA . GLN A 1 223 ? 11.045 4.549 -19.431 1.00 77.94 223 GLN A CA 1
ATOM 1649 C C . GLN A 1 223 ? 11.961 3.365 -19.100 1.00 77.94 223 GLN A C 1
ATOM 1651 O O . GLN A 1 223 ? 13.130 3.383 -19.482 1.00 77.94 223 GLN A O 1
ATOM 1656 N N . VAL A 1 224 ? 11.463 2.358 -18.373 1.00 78.62 224 VAL A N 1
ATOM 1657 C CA . VAL A 1 224 ? 12.250 1.174 -18.007 1.00 78.62 224 VAL A CA 1
ATOM 1658 C C . VAL A 1 224 ? 12.287 0.180 -19.162 1.00 78.62 224 VAL A C 1
ATOM 1660 O O . VAL A 1 224 ? 11.254 -0.262 -19.664 1.00 78.62 224 VAL A O 1
ATOM 1663 N N . GLU A 1 225 ? 13.495 -0.225 -19.546 1.00 68.94 225 GLU A N 1
ATOM 1664 C CA . GLU A 1 225 ? 13.700 -1.278 -20.535 1.00 68.94 225 GLU A CA 1
ATOM 1665 C C . GLU A 1 225 ? 13.168 -2.625 -20.024 1.00 68.94 225 GLU A C 1
ATOM 1667 O O . GLU A 1 225 ? 13.410 -3.035 -18.885 1.00 68.94 225 GLU A O 1
ATOM 1672 N N . ARG A 1 226 ? 12.436 -3.344 -20.880 1.00 66.88 226 ARG A N 1
ATOM 1673 C CA . ARG A 1 226 ? 11.926 -4.682 -20.560 1.00 66.88 226 ARG A CA 1
ATOM 1674 C C . ARG A 1 226 ? 13.037 -5.707 -20.760 1.00 66.88 226 ARG A C 1
ATOM 1676 O O . ARG A 1 226 ? 13.488 -5.912 -21.883 1.00 66.88 226 ARG A O 1
ATOM 1683 N N . THR A 1 227 ? 13.432 -6.396 -19.695 1.00 66.94 227 THR A N 1
ATOM 1684 C CA . THR A 1 227 ? 14.308 -7.568 -19.811 1.00 66.94 227 THR A CA 1
ATOM 1685 C C . THR A 1 227 ? 13.526 -8.717 -20.446 1.00 66.94 227 THR A C 1
ATOM 1687 O O . THR A 1 227 ? 12.450 -9.076 -19.968 1.00 66.94 227 THR A O 1
ATOM 1690 N N . ALA A 1 228 ? 14.050 -9.291 -21.528 1.00 65.69 228 ALA A N 1
ATOM 1691 C CA . ALA A 1 228 ? 13.479 -10.466 -22.179 1.00 65.69 228 ALA A CA 1
ATOM 1692 C C . ALA A 1 228 ? 14.341 -11.694 -21.878 1.00 65.69 228 ALA A C 1
ATOM 1694 O O . ALA A 1 228 ? 15.558 -11.646 -22.048 1.00 65.69 228 ALA A O 1
ATOM 1695 N N . LEU A 1 229 ? 13.710 -12.798 -21.469 1.00 69.69 229 LEU A N 1
ATOM 1696 C CA . LEU A 1 229 ? 14.384 -14.090 -21.421 1.00 69.69 229 LEU A CA 1
ATOM 1697 C C . LEU A 1 229 ? 14.541 -14.596 -22.858 1.00 69.69 229 LEU A C 1
ATOM 1699 O O . LEU A 1 229 ? 13.561 -14.703 -23.597 1.00 69.69 229 LEU A O 1
ATOM 1703 N N . ARG A 1 230 ? 15.779 -14.873 -23.256 1.00 71.31 230 ARG A N 1
ATOM 1704 C CA . ARG A 1 230 ? 16.132 -15.399 -24.575 1.00 71.31 230 ARG A CA 1
ATOM 1705 C C . ARG A 1 230 ? 16.971 -16.652 -24.370 1.00 71.31 230 ARG A C 1
ATOM 1707 O O . ARG A 1 230 ? 17.928 -16.624 -23.601 1.00 71.31 230 ARG A O 1
ATOM 1714 N N . THR A 1 231 ? 16.612 -17.723 -25.064 1.00 77.12 231 THR A N 1
ATOM 1715 C CA . THR A 1 231 ? 17.415 -18.944 -25.138 1.00 77.12 231 THR A CA 1
ATOM 1716 C C . THR A 1 231 ? 18.096 -18.953 -26.504 1.00 77.12 231 THR A C 1
ATOM 1718 O O . THR A 1 231 ? 17.383 -18.909 -27.506 1.00 77.12 231 THR A O 1
ATOM 1721 N N . PRO A 1 232 ? 19.437 -18.927 -26.570 1.00 77.50 232 PRO A N 1
ATOM 1722 C CA . PRO A 1 232 ? 20.160 -19.154 -27.817 1.00 77.50 232 PRO A CA 1
ATOM 1723 C C . PRO A 1 232 ? 19.845 -20.536 -28.399 1.00 77.50 232 PRO A C 1
ATOM 1725 O O . PRO A 1 232 ? 19.722 -21.494 -27.637 1.00 77.50 232 PRO A O 1
ATOM 1728 N N . ASP A 1 233 ? 19.770 -20.641 -29.727 1.00 78.69 233 ASP A N 1
ATOM 1729 C CA . ASP A 1 233 ? 19.619 -21.936 -30.408 1.00 78.69 233 ASP A CA 1
ATOM 1730 C C . ASP A 1 233 ? 20.883 -22.808 -30.263 1.00 78.69 233 ASP A C 1
ATOM 1732 O O . ASP A 1 233 ? 20.782 -24.028 -30.176 1.00 78.69 233 ASP A O 1
ATOM 1736 N N . ASP A 1 234 ? 22.055 -22.171 -30.149 1.00 78.56 234 ASP A N 1
ATOM 1737 C CA . ASP A 1 234 ? 23.364 -22.799 -29.945 1.00 78.56 234 ASP A CA 1
ATOM 1738 C C . ASP A 1 234 ? 24.165 -22.083 -28.842 1.00 78.56 234 ASP A C 1
ATOM 1740 O O . ASP A 1 234 ? 23.944 -20.906 -28.542 1.00 78.56 234 ASP A O 1
ATOM 1744 N N . VAL A 1 235 ? 25.146 -22.776 -28.250 1.00 78.88 235 VAL A N 1
ATOM 1745 C CA . VAL A 1 235 ? 26.060 -22.205 -27.241 1.00 78.88 235 VAL A CA 1
ATOM 1746 C C . VAL A 1 235 ? 27.067 -21.273 -27.927 1.00 78.88 235 VAL A C 1
ATOM 1748 O O . VAL A 1 235 ? 28.173 -21.673 -28.286 1.00 78.88 235 VAL A O 1
ATOM 1751 N N . LEU A 1 236 ? 26.658 -20.023 -28.140 1.00 82.62 236 LEU A N 1
ATOM 1752 C CA . LEU A 1 236 ? 27.457 -18.984 -28.791 1.00 82.62 236 LEU A CA 1
ATOM 1753 C C . LEU A 1 236 ? 28.124 -18.048 -27.764 1.00 82.62 236 LEU A C 1
ATOM 1755 O O . LEU A 1 236 ? 27.552 -17.803 -26.698 1.00 82.62 236 LEU A O 1
ATOM 1759 N N . PRO A 1 237 ? 29.304 -17.475 -28.078 1.00 84.06 237 PRO A N 1
ATOM 1760 C CA . PRO A 1 237 ? 29.933 -16.459 -27.237 1.00 84.06 237 PRO A CA 1
ATOM 1761 C C . PRO A 1 237 ? 29.032 -15.233 -27.024 1.00 84.06 237 PRO A C 1
ATOM 1763 O O . PRO A 1 237 ? 28.311 -14.824 -27.937 1.00 84.06 237 PRO A O 1
ATOM 1766 N N . ALA A 1 238 ? 29.130 -14.596 -25.850 1.00 82.00 238 ALA A N 1
ATOM 1767 C CA . ALA A 1 238 ? 28.335 -13.413 -25.501 1.00 82.00 238 ALA A CA 1
ATOM 1768 C C . ALA A 1 238 ? 28.492 -12.265 -26.515 1.00 82.00 238 ALA A C 1
ATOM 1770 O O . ALA A 1 238 ? 27.502 -11.621 -26.846 1.00 82.00 238 ALA A O 1
ATOM 1771 N N . LEU A 1 239 ? 29.692 -12.082 -27.078 1.00 85.94 239 LEU A N 1
ATOM 1772 C CA . LEU A 1 239 ? 29.961 -11.138 -28.168 1.00 85.94 239 LEU A CA 1
ATOM 1773 C C . LEU A 1 239 ? 29.063 -11.372 -29.393 1.00 85.94 239 LEU A C 1
ATOM 1775 O O . LEU A 1 239 ? 28.484 -10.437 -29.944 1.00 85.94 239 LEU A O 1
ATOM 1779 N N . VAL A 1 240 ? 28.923 -12.635 -29.808 1.00 86.12 240 VAL A N 1
ATOM 1780 C CA . VAL A 1 240 ? 28.125 -13.034 -30.979 1.00 86.12 240 VAL A CA 1
ATOM 1781 C C . VAL A 1 240 ? 26.637 -12.867 -30.686 1.00 86.12 240 VAL A C 1
ATOM 1783 O O . VAL A 1 240 ? 25.886 -12.374 -31.529 1.00 86.12 240 VAL A O 1
ATOM 1786 N N . LEU A 1 241 ? 26.210 -13.222 -29.472 1.00 84.62 241 LEU A N 1
ATOM 1787 C CA . LEU A 1 241 ? 24.837 -13.004 -29.022 1.00 84.62 241 LEU A CA 1
ATOM 1788 C C . LEU A 1 241 ? 24.499 -11.512 -28.954 1.00 84.62 241 LEU A C 1
ATOM 1790 O O . LEU A 1 241 ? 23.416 -11.124 -29.379 1.00 84.62 241 LEU A O 1
ATOM 1794 N N . ALA A 1 242 ? 25.422 -10.667 -28.493 1.00 84.25 242 ALA A N 1
ATOM 1795 C CA . ALA A 1 242 ? 25.224 -9.224 -28.430 1.00 84.25 242 ALA A CA 1
ATOM 1796 C C . ALA A 1 242 ? 25.114 -8.601 -29.825 1.00 84.25 242 ALA A C 1
ATOM 1798 O O . ALA A 1 242 ? 24.157 -7.876 -30.092 1.00 84.25 242 ALA A O 1
ATOM 1799 N N . ALA A 1 243 ? 26.003 -8.979 -30.747 1.00 85.25 243 ALA A N 1
ATOM 1800 C CA . ALA A 1 243 ? 25.909 -8.566 -32.145 1.00 85.25 243 ALA A CA 1
ATOM 1801 C C . ALA A 1 243 ? 24.578 -8.997 -32.787 1.00 85.25 243 ALA A C 1
ATOM 1803 O O . ALA A 1 243 ? 23.973 -8.238 -33.531 1.00 85.25 243 ALA A O 1
ATOM 1804 N N . THR A 1 244 ? 24.080 -10.193 -32.467 1.00 85.06 244 THR A N 1
ATOM 1805 C CA . THR A 1 244 ? 22.839 -10.718 -33.061 1.00 85.06 244 THR A CA 1
ATOM 1806 C C . THR A 1 244 ? 21.578 -10.113 -32.434 1.00 85.06 244 THR A C 1
ATOM 1808 O O . THR A 1 244 ? 20.588 -9.880 -33.123 1.00 85.06 244 THR A O 1
ATOM 1811 N N . TRP A 1 245 ? 21.568 -9.896 -31.117 1.00 84.25 245 TRP A N 1
ATOM 1812 C CA . TRP A 1 245 ? 20.374 -9.467 -30.380 1.00 84.25 245 TRP A CA 1
ATOM 1813 C C . TRP A 1 245 ? 20.259 -7.955 -30.218 1.00 84.25 245 TRP A C 1
ATOM 1815 O O . TRP A 1 245 ? 19.140 -7.446 -30.142 1.00 84.25 245 TRP A O 1
ATOM 1825 N N . TYR A 1 246 ? 21.387 -7.254 -30.143 1.00 80.38 246 TYR A N 1
ATOM 1826 C CA . TYR A 1 246 ? 21.441 -5.808 -29.946 1.00 80.38 246 TYR A CA 1
ATOM 1827 C C . TYR A 1 246 ? 21.943 -5.048 -31.171 1.00 80.38 246 TYR A C 1
ATOM 1829 O O . TYR A 1 246 ? 21.966 -3.822 -31.114 1.00 80.38 246 TYR A O 1
ATOM 1837 N N . ASP A 1 247 ? 22.333 -5.751 -32.243 1.00 81.44 247 ASP A N 1
ATOM 1838 C CA . ASP A 1 247 ? 23.026 -5.163 -33.402 1.00 81.44 247 ASP A CA 1
ATOM 1839 C C . ASP A 1 247 ? 24.308 -4.404 -32.991 1.00 81.44 247 ASP A C 1
ATOM 1841 O O . ASP A 1 247 ? 24.790 -3.510 -33.679 1.00 81.44 247 ASP A O 1
ATOM 1845 N N . ASP A 1 248 ? 24.856 -4.755 -31.820 1.00 82.88 248 ASP A N 1
ATOM 1846 C CA . ASP A 1 248 ? 26.010 -4.113 -31.198 1.00 82.88 248 ASP A CA 1
ATOM 1847 C C . ASP A 1 248 ? 26.788 -5.139 -30.362 1.00 82.88 248 ASP A C 1
ATOM 1849 O O . ASP A 1 248 ? 26.353 -5.579 -29.293 1.00 82.88 248 ASP A O 1
ATOM 1853 N N . ALA A 1 249 ? 27.968 -5.517 -30.857 1.00 81.31 249 ALA A N 1
ATOM 1854 C CA . ALA A 1 249 ? 28.864 -6.452 -30.184 1.00 81.31 249 ALA A CA 1
ATOM 1855 C C . ALA A 1 249 ? 29.440 -5.884 -28.871 1.00 81.31 249 ALA A C 1
ATOM 1857 O O . ALA A 1 249 ? 29.766 -6.648 -27.967 1.00 81.31 249 ALA A O 1
ATOM 1858 N N . GLY A 1 250 ? 29.521 -4.555 -28.723 1.00 83.00 250 GLY A N 1
ATOM 1859 C CA . GLY A 1 250 ? 30.041 -3.899 -27.519 1.00 83.00 250 GLY A CA 1
ATOM 1860 C C . GLY A 1 250 ? 29.172 -4.108 -26.275 1.00 83.00 250 GLY A C 1
ATOM 1861 O O . GLY A 1 250 ? 29.627 -3.877 -25.155 1.00 83.00 250 GLY A O 1
ATOM 1862 N N . ARG A 1 251 ? 27.939 -4.599 -26.450 1.00 79.00 251 ARG A N 1
ATOM 1863 C CA . ARG A 1 251 ? 26.990 -4.899 -25.367 1.00 79.00 251 ARG A CA 1
ATOM 1864 C C . ARG A 1 251 ? 27.106 -6.317 -24.804 1.00 79.00 251 ARG A C 1
ATOM 1866 O O . ARG A 1 251 ? 26.200 -6.787 -24.119 1.00 79.00 251 ARG A O 1
ATOM 1873 N N . GLU A 1 252 ? 28.205 -7.021 -25.056 1.00 81.00 252 GLU A N 1
ATOM 1874 C CA . GLU A 1 252 ? 28.432 -8.361 -24.493 1.00 81.00 252 GLU A CA 1
ATOM 1875 C C . GLU A 1 252 ? 28.415 -8.380 -22.957 1.00 81.00 252 GLU A C 1
ATOM 1877 O O . GLU A 1 252 ? 27.873 -9.302 -22.340 1.00 81.00 252 GLU A O 1
ATOM 1882 N N . SER A 1 253 ? 28.939 -7.323 -22.332 1.00 77.62 253 SER A N 1
ATOM 1883 C CA . SER A 1 253 ? 28.988 -7.168 -20.880 1.00 77.62 253 SER A CA 1
ATOM 1884 C C . SER A 1 253 ? 27.587 -7.072 -20.271 1.00 77.62 253 SER A C 1
ATOM 1886 O O . SER A 1 253 ? 27.372 -7.568 -19.165 1.00 77.62 253 SER A O 1
ATOM 1888 N N . ASP A 1 254 ? 26.599 -6.548 -21.003 1.00 73.38 254 ASP A N 1
ATOM 1889 C CA . ASP A 1 254 ? 25.197 -6.519 -20.571 1.00 73.38 254 ASP A CA 1
ATOM 1890 C C . ASP A 1 254 ? 24.596 -7.929 -20.484 1.00 73.38 254 ASP A C 1
ATOM 1892 O O . ASP A 1 254 ? 23.775 -8.198 -19.609 1.00 73.38 254 ASP A O 1
ATOM 1896 N N . ILE A 1 255 ? 24.994 -8.848 -21.371 1.00 77.00 255 ILE A N 1
ATOM 1897 C CA . ILE A 1 255 ? 24.537 -10.247 -21.334 1.00 77.00 255 ILE A CA 1
ATOM 1898 C C . ILE A 1 255 ? 25.191 -10.972 -20.157 1.00 77.00 255 ILE A C 1
ATOM 1900 O O . ILE A 1 255 ? 24.498 -11.634 -19.384 1.00 77.00 255 ILE A O 1
ATOM 1904 N N . LEU A 1 256 ? 26.506 -10.812 -19.989 1.00 78.88 256 LEU A N 1
ATOM 1905 C CA . LEU A 1 256 ? 27.275 -11.473 -18.930 1.00 78.88 256 LEU A CA 1
ATOM 1906 C C . LEU A 1 256 ? 26.865 -10.996 -17.530 1.00 78.88 256 LEU A C 1
ATOM 1908 O O . LEU A 1 256 ? 26.699 -11.805 -16.623 1.00 78.88 256 LEU A O 1
ATOM 1912 N N . THR A 1 257 ? 26.636 -9.693 -17.353 1.00 73.44 257 THR A N 1
ATOM 1913 C CA . THR A 1 257 ? 26.183 -9.132 -16.067 1.00 73.44 257 THR A CA 1
ATOM 1914 C C . THR A 1 257 ? 24.770 -9.578 -15.696 1.00 73.44 257 THR A C 1
ATOM 1916 O O . THR A 1 257 ? 24.467 -9.741 -14.515 1.00 73.44 257 THR A O 1
ATOM 1919 N N . ARG A 1 258 ? 23.898 -9.802 -16.688 1.00 74.19 258 ARG A N 1
ATOM 1920 C CA . ARG A 1 258 ? 22.509 -10.245 -16.479 1.00 74.19 258 ARG A CA 1
ATOM 1921 C C . ARG A 1 258 ? 22.362 -11.765 -16.384 1.00 74.19 258 ARG A C 1
ATOM 1923 O O . ARG A 1 258 ? 21.319 -12.227 -15.926 1.00 74.19 258 ARG A O 1
ATOM 1930 N N . ASN A 1 259 ? 23.376 -12.530 -16.787 1.00 73.00 259 ASN A N 1
ATOM 1931 C CA . ASN A 1 259 ? 23.395 -13.989 -16.728 1.00 73.00 259 ASN A CA 1
ATOM 1932 C C . ASN A 1 259 ? 24.538 -14.493 -15.822 1.00 73.00 259 ASN A C 1
ATOM 1934 O O . ASN A 1 259 ? 25.623 -14.790 -16.321 1.00 73.00 259 ASN A O 1
ATOM 1938 N N . PRO A 1 260 ? 24.317 -14.640 -14.500 1.00 65.75 260 PRO A N 1
ATOM 1939 C CA . PRO A 1 260 ? 25.346 -15.043 -13.536 1.00 65.75 260 PRO A CA 1
ATOM 1940 C C . PRO A 1 260 ? 25.630 -16.559 -13.555 1.00 65.75 260 PRO A C 1
ATOM 1942 O O . PRO A 1 260 ? 25.774 -17.196 -12.512 1.00 65.75 260 PRO A O 1
ATOM 1945 N N . VAL A 1 261 ? 25.681 -17.164 -14.740 1.00 70.06 261 VAL A N 1
ATOM 1946 C CA . VAL A 1 261 ? 26.143 -18.543 -14.929 1.00 70.06 261 VAL A CA 1
ATOM 1947 C C . VAL A 1 261 ? 27.664 -18.501 -15.129 1.00 70.06 261 VAL A C 1
ATOM 1949 O O . VAL A 1 261 ? 28.157 -17.588 -15.790 1.00 70.06 261 VAL A O 1
ATOM 1952 N N . PRO A 1 262 ? 28.451 -19.435 -14.570 1.00 59.19 262 PRO A N 1
ATOM 1953 C CA . PRO A 1 262 ? 29.868 -19.536 -14.898 1.00 59.19 262 PRO A CA 1
ATOM 1954 C C . PRO A 1 262 ? 30.015 -19.904 -16.379 1.00 59.19 262 PRO A C 1
ATOM 1956 O O . PRO A 1 262 ? 29.569 -20.971 -16.801 1.00 59.19 262 PRO A O 1
ATOM 1959 N N . HIS A 1 263 ? 30.621 -19.020 -17.167 1.00 60.44 263 HIS A N 1
ATOM 1960 C CA . HIS A 1 263 ? 30.926 -19.289 -18.569 1.00 60.44 263 HIS A CA 1
ATOM 1961 C C . HIS A 1 263 ? 32.367 -19.827 -18.657 1.00 60.44 263 HIS A C 1
ATOM 1963 O O . HIS A 1 263 ? 33.228 -19.347 -17.919 1.00 60.44 263 HIS A O 1
ATOM 1969 N N . PRO A 1 264 ? 32.660 -20.833 -19.500 1.00 51.09 264 PRO A N 1
ATOM 1970 C CA . PRO A 1 264 ? 34.034 -21.243 -19.762 1.00 51.09 264 PRO A CA 1
ATOM 1971 C C . PRO A 1 264 ? 34.727 -20.152 -20.589 1.00 51.09 264 PRO A C 1
ATOM 1973 O O . PRO A 1 264 ? 34.424 -19.997 -21.772 1.00 51.09 264 PRO A O 1
ATOM 1976 N N . GLY A 1 265 ? 35.620 -19.388 -19.962 1.00 52.62 265 GLY A N 1
ATOM 1977 C CA . GLY A 1 265 ? 36.358 -18.289 -20.594 1.00 52.62 265 GLY A CA 1
ATOM 1978 C C . GLY A 1 265 ? 36.846 -17.278 -19.577 1.00 52.62 265 GLY A C 1
ATOM 1979 O O . GLY A 1 265 ? 35.977 -16.684 -18.906 1.00 52.62 265 GLY A O 1
#

pLDDT: mean 76.38, std 17.55, range [28.25, 94.94]